Protein AF-A0A662M123-F1 (afdb_monomer)

Nearest PDB structures (foldseek):
  6iio-assembly1_A  TM=1.423E-01  e=4.127E+00  Coxsackievirus A10
  7c4w-assembly1_A  TM=1.269E-01  e=6.735E+00  Coxsackievirus A10
  7c9z-assembly1_A  TM=1.098E-01  e=7.510E+00  Coxsackievirus B1
  8axx-assembly1_A  TM=1.050E-01  e=8.842E+00  Human coxsackievirus A9 (strain Griggs)

pLDDT: mean 81.05, std 21.3, range [29.69, 98.44]

Sequence (249 aa):
EPPDESVGLPGEIDSAKWDLTAPNIPEGITYTYTPRARVMYKYHTVATSVVTTLSRDEYSRLRQKNEVPSGQPQTTVSKGPLSVSVSARNPVILDSPEDTIRVIITVGTLGQGSVFDYNKASDCGGYEGVADINTTCGLNSLEMKIVAPGTTAKDCGALDNYISVDLRRGQSLTYSCELDPGDITTRKDIPITVYLRYGYMEDFSTTLTVTGTSDVTSGTVETTTTTQETTTTTVASTTTTTSTTTTTD

Secondary structure (DSSP, 8-state):
----TTT-PPPP--------PPP--BBT-EEEE--EEEEEEEEEEEEEEEEEEEEHHHHHHHHHTT----SPPPPEE-SSSEEEEEEE-SSEEESSTT--EEEEEEEEE-SS-EEE-GGGGGGGS--SSTTSHHHHHTBTEEEEEEE-TT-EEEE-TTBSS-EEEEPBTTTEEEEEEEEE----SSEEEEEEEEEEEEEEEEEEE--EEEEB-B-----------------------------------

Structure (mmCIF, N/CA/C/O backbone):
data_AF-A0A662M123-F1
#
_entry.id   AF-A0A662M123-F1
#
loop_
_atom_site.group_PDB
_atom_site.id
_atom_site.type_symbol
_atom_site.label_atom_id
_atom_site.label_alt_id
_atom_site.label_comp_id
_atom_site.label_asym_id
_atom_site.label_entity_id
_atom_site.label_seq_id
_atom_site.pdbx_PDB_ins_code
_atom_site.Cartn_x
_atom_site.Cartn_y
_atom_site.Cartn_z
_atom_site.occupancy
_atom_site.B_iso_or_equiv
_atom_site.auth_seq_id
_atom_site.auth_comp_id
_atom_site.auth_asym_id
_atom_site.auth_atom_id
_atom_site.pdbx_PDB_model_num
ATOM 1 N N . GLU A 1 1 ? -19.167 -6.196 4.126 1.00 52.25 1 GLU A N 1
ATOM 2 C CA . GLU A 1 1 ? -18.483 -7.426 4.568 1.00 52.25 1 GLU A CA 1
ATOM 3 C C . GLU A 1 1 ? -17.221 -7.606 3.753 1.00 52.25 1 GLU A C 1
ATOM 5 O O . GLU A 1 1 ? -17.301 -7.501 2.529 1.00 52.25 1 GLU A O 1
ATOM 10 N N . PRO A 1 2 ? -16.066 -7.813 4.389 1.00 53.75 2 PRO A N 1
ATOM 11 C CA . PRO A 1 2 ? -14.903 -8.279 3.663 1.00 53.75 2 PRO A CA 1
ATOM 12 C C . PRO A 1 2 ? -15.129 -9.740 3.232 1.00 53.75 2 PRO A C 1
ATOM 14 O O . PRO A 1 2 ? -15.415 -10.578 4.084 1.00 53.75 2 PRO A O 1
ATOM 17 N N . PRO A 1 3 ? -15.080 -10.051 1.927 1.00 55.28 3 PRO A N 1
ATOM 18 C CA . PRO A 1 3 ? -15.229 -11.416 1.425 1.00 55.28 3 PRO A CA 1
ATOM 19 C C . PRO A 1 3 ? -13.988 -12.265 1.736 1.00 55.28 3 PRO A C 1
ATOM 21 O O . PRO A 1 3 ? -12.883 -11.731 1.817 1.00 55.28 3 PRO A O 1
ATOM 24 N N . ASP A 1 4 ? -14.153 -13.588 1.830 1.00 53.34 4 ASP A N 1
ATOM 25 C CA . ASP A 1 4 ? -13.012 -14.511 1.856 1.00 53.34 4 ASP A CA 1
ATOM 26 C C . ASP A 1 4 ? -12.340 -14.523 0.473 1.00 53.34 4 ASP A C 1
ATOM 28 O O . ASP A 1 4 ? -12.892 -15.028 -0.514 1.00 53.34 4 ASP A O 1
ATOM 32 N N . GLU A 1 5 ? -11.146 -13.930 0.394 1.00 50.53 5 GLU A N 1
ATOM 33 C CA . GLU A 1 5 ? -10.391 -13.756 -0.851 1.00 50.53 5 GLU A CA 1
ATOM 34 C C . GLU A 1 5 ? -9.933 -15.079 -1.483 1.00 50.53 5 GLU A C 1
ATOM 36 O O . GLU A 1 5 ? -9.660 -15.114 -2.683 1.00 50.53 5 GLU A O 1
ATOM 41 N N . SER A 1 6 ? -9.871 -16.172 -0.716 1.00 53.00 6 SER A N 1
ATOM 42 C CA . SER A 1 6 ? -9.395 -17.467 -1.211 1.00 53.00 6 SER A CA 1
ATOM 43 C C . SER A 1 6 ? -10.498 -18.326 -1.835 1.00 53.00 6 SER A C 1
ATOM 45 O O . SER A 1 6 ? -10.214 -19.132 -2.724 1.00 53.00 6 SER A O 1
ATOM 47 N N . VAL A 1 7 ? -11.754 -18.134 -1.415 1.00 56.56 7 VAL A N 1
ATOM 48 C CA . VAL A 1 7 ? -12.877 -19.020 -1.783 1.00 56.56 7 VAL A CA 1
ATOM 49 C C . VAL A 1 7 ? -14.041 -18.284 -2.457 1.00 56.56 7 VAL A C 1
ATOM 51 O O . VAL A 1 7 ? -14.945 -18.926 -2.988 1.00 56.56 7 VAL A O 1
ATOM 54 N N . GLY A 1 8 ? -14.040 -16.945 -2.475 1.00 52.78 8 GLY A N 1
ATOM 55 C CA . GLY A 1 8 ? -15.122 -16.154 -3.076 1.00 52.78 8 GLY A CA 1
ATOM 56 C C . GLY A 1 8 ? -16.460 -16.299 -2.346 1.00 52.78 8 GLY A C 1
ATOM 57 O O . GLY A 1 8 ? -17.510 -16.022 -2.928 1.00 52.78 8 GLY A O 1
ATOM 58 N N . LEU A 1 9 ? -16.424 -16.746 -1.089 1.00 52.69 9 LEU A N 1
ATOM 59 C CA . LEU A 1 9 ? -17.597 -16.886 -0.242 1.00 52.69 9 LEU A CA 1
ATOM 60 C C . LEU A 1 9 ? -17.922 -15.538 0.428 1.00 52.69 9 LEU A C 1
ATOM 62 O O . LEU A 1 9 ? -17.002 -14.788 0.780 1.00 52.69 9 LEU A O 1
ATOM 66 N N . PRO A 1 10 ? -19.216 -15.199 0.586 1.00 56.97 10 PRO A N 1
ATOM 67 C CA . PRO A 1 10 ? -19.618 -14.086 1.439 1.00 56.97 10 PRO A CA 1
ATOM 68 C C . PRO A 1 10 ? -19.087 -14.316 2.859 1.00 56.97 10 PRO A C 1
ATOM 70 O O . PRO A 1 10 ? -18.962 -15.463 3.293 1.00 56.97 10 PRO A O 1
ATOM 73 N N . GLY A 1 11 ? -18.725 -13.230 3.544 1.00 60.84 11 GLY A N 1
ATOM 74 C CA . GLY A 1 11 ? -18.200 -13.308 4.905 1.00 60.84 11 GLY A CA 1
ATOM 75 C C . GLY A 1 11 ? -19.190 -13.989 5.852 1.00 60.84 11 GLY A C 1
ATOM 76 O O . GLY A 1 11 ? -20.399 -13.988 5.618 1.00 60.84 11 GLY A O 1
ATOM 77 N N . GLU A 1 12 ? -18.676 -14.593 6.919 1.00 66.38 12 GLU A N 1
ATOM 78 C CA . GLU A 1 12 ? -19.512 -15.177 7.965 1.00 66.38 12 GLU A CA 1
ATOM 79 C C . GLU A 1 12 ? -20.087 -14.069 8.858 1.00 66.38 12 GLU A C 1
ATOM 81 O O . GLU A 1 12 ? -19.410 -13.086 9.172 1.00 66.38 12 GLU A O 1
ATOM 86 N N . ILE A 1 13 ? -21.352 -14.216 9.253 1.00 68.62 13 ILE A N 1
ATOM 87 C CA . ILE A 1 13 ? -21.980 -13.324 10.225 1.00 68.62 13 ILE A CA 1
ATOM 88 C C . ILE A 1 13 ? -21.653 -13.867 11.609 1.00 68.62 13 ILE A C 1
ATOM 90 O O . ILE A 1 13 ? -22.134 -14.935 11.982 1.00 68.62 13 ILE A O 1
ATOM 94 N N . ASP A 1 14 ? -20.886 -13.098 12.371 1.00 75.75 14 ASP A N 1
ATOM 95 C CA . ASP A 1 14 ? -20.662 -13.347 13.790 1.00 75.75 14 ASP A CA 1
ATOM 96 C C . ASP A 1 14 ? -21.349 -12.264 14.635 1.00 75.75 14 ASP A C 1
ATOM 98 O O . ASP A 1 14 ? -21.590 -11.139 14.181 1.00 75.75 14 ASP A O 1
ATOM 102 N N . SER A 1 15 ? -21.696 -12.602 15.873 1.00 81.69 15 SER A N 1
ATOM 103 C CA . SER A 1 15 ? -22.373 -11.703 16.802 1.00 81.69 15 SER A CA 1
ATOM 104 C C . SER A 1 15 ? -21.684 -11.707 18.158 1.00 81.69 15 SER A C 1
ATOM 106 O O . SER A 1 15 ? -21.582 -12.740 18.815 1.00 81.69 15 SER A O 1
ATOM 108 N N . ALA A 1 16 ? -21.288 -10.523 18.617 1.00 81.94 16 ALA A N 1
ATOM 109 C CA . ALA A 1 16 ? -20.814 -10.314 19.975 1.00 81.94 16 ALA A CA 1
ATOM 110 C C . ALA A 1 16 ? -21.939 -9.731 20.837 1.00 81.94 16 ALA A C 1
ATOM 112 O O . ALA A 1 16 ? -22.646 -8.809 20.422 1.00 81.94 16 ALA A O 1
ATOM 113 N N . LYS A 1 17 ? -22.097 -10.262 22.053 1.00 85.31 17 LYS A N 1
ATOM 114 C CA . LYS A 1 17 ? -23.036 -9.748 23.052 1.00 85.31 17 LYS A CA 1
ATOM 115 C C . LYS A 1 17 ? -22.261 -9.182 24.235 1.00 85.31 17 LYS A C 1
ATOM 117 O O . LYS A 1 17 ? -21.377 -9.844 24.770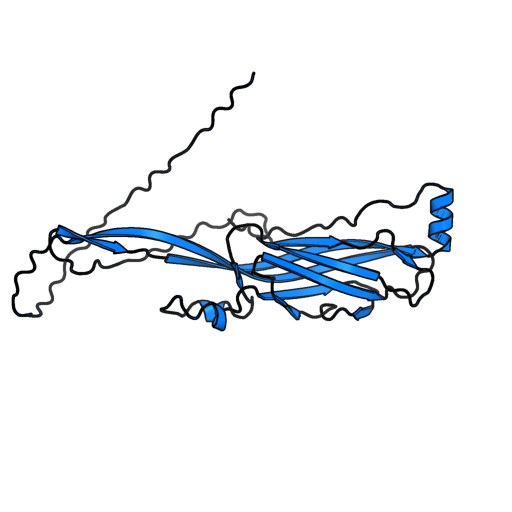 1.00 85.31 17 LYS A O 1
ATOM 122 N N . TRP A 1 18 ? -22.644 -7.983 24.661 1.00 83.06 18 TRP A N 1
ATOM 123 C CA . TRP A 1 18 ? -22.148 -7.354 25.881 1.00 83.06 18 TRP A CA 1
ATOM 124 C C . TRP A 1 18 ? -23.303 -7.178 26.859 1.00 83.06 18 TRP A C 1
ATOM 126 O O . TRP A 1 18 ? -24.342 -6.627 26.494 1.00 83.06 18 TRP A O 1
ATOM 136 N N . ASP A 1 19 ? -23.115 -7.629 28.095 1.00 86.62 19 ASP A N 1
ATOM 137 C CA . ASP A 1 19 ? -24.055 -7.381 29.184 1.00 86.62 19 ASP A CA 1
ATOM 138 C C . ASP A 1 19 ? -23.564 -6.165 29.984 1.00 86.62 19 ASP A C 1
ATOM 140 O O . ASP A 1 19 ? -22.443 -6.149 30.494 1.00 86.62 19 ASP A O 1
ATOM 144 N N . LEU A 1 20 ? -24.390 -5.118 30.047 1.00 83.69 20 LEU A N 1
ATOM 145 C CA . LEU A 1 20 ? -24.056 -3.842 30.683 1.00 83.69 20 LEU A CA 1
ATOM 146 C C . LEU A 1 20 ? -25.008 -3.575 31.849 1.00 83.69 20 LEU A C 1
ATOM 148 O O . LEU A 1 20 ? -26.227 -3.640 31.686 1.00 83.69 20 LEU A O 1
ATOM 152 N N . THR A 1 21 ? -24.458 -3.218 33.008 1.00 87.81 21 THR A N 1
ATOM 153 C CA . THR A 1 21 ? -25.248 -2.841 34.187 1.00 87.81 21 THR A CA 1
ATOM 154 C C . THR A 1 21 ? -25.432 -1.330 34.227 1.00 87.81 21 THR A C 1
ATOM 156 O O . THR A 1 21 ? -24.455 -0.579 34.221 1.00 87.81 21 THR A O 1
ATOM 159 N N . ALA A 1 22 ? -26.686 -0.876 34.278 1.00 86.19 22 ALA A N 1
ATOM 160 C CA . ALA A 1 22 ? -26.996 0.542 34.413 1.00 86.19 22 ALA A CA 1
ATOM 161 C C . ALA A 1 22 ? -26.497 1.086 35.770 1.00 86.19 22 ALA A C 1
ATOM 163 O O . ALA A 1 22 ? -26.649 0.411 36.792 1.00 86.19 22 ALA A O 1
ATOM 164 N N . PRO A 1 23 ? -25.912 2.295 35.813 1.00 86.50 23 PRO A N 1
ATOM 165 C CA . PRO A 1 23 ? -25.514 2.913 37.069 1.00 86.50 23 PRO A CA 1
ATOM 166 C C . PRO A 1 23 ? -26.737 3.413 37.844 1.00 86.50 23 PRO A C 1
ATOM 168 O O . PRO A 1 23 ? -27.785 3.698 37.267 1.00 86.50 23 PRO A O 1
ATOM 171 N N . ASN A 1 24 ? -26.591 3.561 39.161 1.00 88.38 24 ASN A N 1
ATOM 172 C CA . ASN A 1 24 ? -27.650 4.119 39.996 1.00 88.38 24 ASN A CA 1
ATOM 173 C C . ASN A 1 24 ? -27.770 5.634 39.753 1.00 88.38 24 ASN A C 1
ATOM 175 O O . ASN A 1 24 ? -26.850 6.388 40.075 1.00 88.38 24 ASN A O 1
ATOM 179 N N . ILE A 1 25 ? -28.887 6.067 39.164 1.00 88.69 25 ILE A N 1
ATOM 180 C CA . ILE A 1 25 ? -29.175 7.464 38.814 1.00 88.69 25 ILE A CA 1
ATOM 181 C C . ILE A 1 25 ? -30.420 7.914 39.601 1.00 88.69 25 ILE A C 1
ATOM 183 O O . ILE A 1 25 ? -31.387 7.149 39.660 1.00 88.69 25 ILE A O 1
ATOM 187 N N . PRO A 1 26 ? -30.434 9.132 40.183 1.00 89.69 26 PRO A N 1
ATOM 188 C CA . PRO A 1 26 ? -31.605 9.653 40.885 1.00 89.69 26 PRO A CA 1
ATOM 189 C C . PRO A 1 26 ? -32.829 9.810 39.986 1.00 89.69 26 PRO A C 1
ATOM 191 O O . PRO A 1 26 ? -32.697 10.105 38.795 1.00 89.69 26 PRO A O 1
ATOM 194 N N . GLU A 1 27 ? -34.015 9.667 40.574 1.00 91.81 27 GLU A N 1
ATOM 195 C CA . GLU A 1 27 ? -35.280 9.814 39.860 1.00 91.81 27 GLU A CA 1
ATOM 196 C C . GLU A 1 27 ? -35.368 11.138 39.085 1.00 91.81 27 GLU A C 1
ATOM 198 O O . GLU A 1 27 ? -34.987 12.208 39.564 1.00 91.81 27 GLU A O 1
ATOM 203 N N . GLY A 1 28 ? -35.831 11.049 37.837 1.00 89.06 28 GLY A N 1
ATOM 204 C CA . GLY A 1 28 ? -36.003 12.201 36.951 1.00 89.06 28 GLY A CA 1
ATOM 205 C C . GLY A 1 28 ? -34.711 12.728 36.317 1.00 89.06 28 GLY A C 1
ATOM 206 O O . GLY A 1 28 ? -34.783 13.532 35.385 1.00 89.06 28 GLY A O 1
ATOM 207 N N . ILE A 1 29 ? -33.531 12.260 36.742 1.00 91.88 29 ILE A N 1
ATOM 208 C CA . ILE A 1 29 ? -32.261 12.580 36.082 1.00 91.88 29 ILE A CA 1
ATOM 209 C C . ILE A 1 29 ? -32.028 11.606 34.931 1.00 91.88 29 ILE A C 1
ATOM 211 O O . ILE A 1 29 ? -32.241 10.401 35.043 1.00 91.88 29 ILE A O 1
ATOM 215 N N . THR A 1 30 ? -31.570 12.142 33.804 1.00 91.56 30 THR A N 1
ATOM 216 C CA . THR A 1 30 ? -31.254 11.363 32.610 1.00 91.56 30 THR A CA 1
ATOM 217 C C . THR A 1 30 ? -29.788 11.537 32.243 1.00 91.56 30 THR A C 1
ATOM 219 O O . THR A 1 30 ? -29.300 12.661 32.137 1.00 91.56 30 THR A O 1
ATOM 222 N N . TYR A 1 31 ? -29.101 10.423 32.003 1.00 91.94 31 TYR A N 1
ATOM 223 C CA . TYR A 1 31 ? -27.734 10.395 31.491 1.00 91.94 31 TYR A CA 1
ATOM 224 C C . TYR A 1 31 ? -27.685 9.719 30.127 1.00 91.94 31 TYR A C 1
ATOM 226 O O . TYR A 1 31 ? -28.347 8.711 29.888 1.00 91.94 31 TYR A O 1
ATOM 234 N N . THR A 1 32 ? -26.881 10.280 29.225 1.00 91.94 32 THR A N 1
ATOM 235 C CA . THR A 1 32 ? -26.619 9.689 27.909 1.00 91.94 32 THR A CA 1
ATOM 236 C C . THR A 1 32 ? -25.210 9.117 27.885 1.00 91.94 32 THR A C 1
ATOM 238 O O . THR A 1 32 ? -24.237 9.830 28.120 1.00 91.94 32 THR A O 1
ATOM 241 N N . TYR A 1 33 ? -25.114 7.831 27.577 1.00 89.06 33 TYR A N 1
ATOM 242 C CA . TYR A 1 33 ? -23.883 7.089 27.356 1.00 89.06 33 TYR A CA 1
ATOM 243 C C . TYR A 1 33 ? -23.685 6.867 25.859 1.00 89.06 33 TYR A C 1
ATOM 245 O O . TYR A 1 33 ? -24.644 6.778 25.092 1.00 89.06 33 TYR A O 1
ATOM 253 N N . THR A 1 34 ? -22.432 6.763 25.429 1.00 88.25 34 THR A N 1
ATOM 254 C CA . THR A 1 34 ? -22.090 6.505 24.026 1.00 88.25 34 THR A CA 1
ATOM 255 C C . THR A 1 34 ? -21.135 5.320 23.949 1.00 88.25 34 THR A C 1
ATOM 257 O O . THR A 1 34 ? -19.926 5.529 23.808 1.00 88.25 34 THR A O 1
ATOM 260 N N . PRO A 1 35 ? -21.632 4.078 24.117 1.00 86.62 35 PRO A N 1
ATOM 261 C CA . PRO A 1 35 ? -20.817 2.892 23.886 1.00 86.62 35 PRO A CA 1
ATOM 262 C C . PRO A 1 35 ? -20.212 2.915 22.480 1.00 86.62 35 PRO A C 1
ATOM 264 O O . PRO A 1 35 ? -20.837 3.361 21.511 1.00 86.62 35 PRO A O 1
ATOM 267 N N . ARG A 1 36 ? -18.977 2.422 22.389 1.00 84.94 36 ARG A N 1
ATOM 268 C CA . ARG A 1 36 ? -18.220 2.304 21.145 1.00 84.94 36 ARG A CA 1
ATOM 269 C C . ARG A 1 36 ? -17.782 0.862 20.966 1.00 84.94 36 ARG A C 1
ATOM 271 O O . ARG A 1 36 ? -17.296 0.253 21.914 1.00 84.94 36 ARG A O 1
ATOM 278 N N . ALA A 1 37 ? -17.943 0.347 19.759 1.00 85.25 37 ALA A N 1
ATOM 279 C CA . ALA A 1 37 ? -17.418 -0.940 19.344 1.00 85.25 37 ALA A CA 1
ATOM 280 C C . ALA A 1 37 ? -16.417 -0.701 18.219 1.00 85.25 37 ALA A C 1
ATOM 282 O O . ALA A 1 37 ? -16.689 0.072 17.304 1.00 85.25 37 ALA A O 1
ATOM 283 N N . ARG A 1 38 ? -15.265 -1.361 18.287 1.00 85.12 38 ARG A N 1
ATOM 284 C CA . ARG A 1 38 ? -14.257 -1.315 17.235 1.00 85.12 38 ARG A CA 1
ATOM 285 C C . ARG A 1 38 ? -14.088 -2.700 16.658 1.00 85.12 38 ARG A C 1
ATOM 287 O O . ARG A 1 38 ? -13.863 -3.650 17.404 1.00 85.12 38 ARG A O 1
ATOM 294 N N . VAL A 1 39 ? -14.132 -2.789 15.338 1.00 85.88 39 VAL A N 1
ATOM 295 C CA . VAL A 1 39 ? -13.809 -4.022 14.628 1.00 85.88 39 VAL A CA 1
ATOM 296 C C . VAL A 1 39 ? -12.483 -3.834 13.918 1.00 85.88 39 VAL A C 1
ATOM 298 O O . VAL A 1 39 ? -12.265 -2.807 13.279 1.00 85.88 39 VAL A O 1
ATOM 301 N N . MET A 1 40 ? -11.585 -4.803 14.065 1.00 86.38 40 MET A N 1
ATOM 302 C CA . MET A 1 40 ? -10.234 -4.755 13.514 1.00 86.38 40 MET A CA 1
ATOM 303 C C . MET A 1 40 ? -9.995 -5.992 12.663 1.00 86.38 40 MET A C 1
ATOM 305 O O . MET A 1 40 ? -10.210 -7.115 13.111 1.00 86.38 40 MET A O 1
ATOM 309 N N . TYR A 1 41 ? -9.506 -5.777 11.451 1.00 87.69 41 TYR A N 1
ATOM 310 C CA . TYR A 1 41 ? -9.206 -6.829 10.494 1.00 87.69 41 TYR A CA 1
ATOM 311 C C . TYR A 1 41 ? -7.766 -6.701 10.022 1.00 87.69 41 TYR A C 1
ATOM 313 O O . TYR A 1 41 ? -7.221 -5.600 9.942 1.00 87.69 41 TYR A O 1
ATOM 321 N N . LYS A 1 42 ? -7.165 -7.832 9.664 1.00 90.50 42 LYS A N 1
ATOM 322 C CA . LYS A 1 42 ? -5.883 -7.882 8.964 1.00 90.50 42 LYS A CA 1
ATOM 323 C C . LYS A 1 42 ? -6.141 -8.165 7.492 1.00 90.50 42 LYS A C 1
ATOM 325 O O . LYS A 1 42 ? -6.837 -9.124 7.177 1.00 90.50 42 LYS A O 1
ATOM 330 N N . TYR A 1 43 ? -5.559 -7.356 6.619 1.00 91.81 43 TYR A N 1
ATOM 331 C CA . TYR A 1 43 ? -5.698 -7.472 5.173 1.00 91.81 43 TYR A CA 1
ATOM 332 C C . TYR A 1 43 ? -4.352 -7.709 4.499 1.00 91.81 43 TYR A C 1
ATOM 334 O O . TYR A 1 43 ? -3.295 -7.283 4.981 1.00 91.81 43 TYR A O 1
ATOM 342 N N . HIS A 1 44 ? -4.424 -8.359 3.340 1.00 94.44 44 HIS A N 1
ATOM 343 C CA . HIS A 1 44 ? -3.320 -8.503 2.408 1.00 94.44 44 HIS A CA 1
ATOM 344 C C . HIS A 1 44 ? -3.808 -8.125 1.010 1.00 94.44 44 HIS A C 1
ATOM 346 O O . HIS A 1 44 ? -4.539 -8.880 0.383 1.00 94.44 44 HIS A O 1
ATOM 352 N N . THR A 1 45 ? -3.377 -6.968 0.511 1.00 95.44 45 THR A N 1
ATOM 353 C CA . THR A 1 45 ? -3.759 -6.501 -0.828 1.00 95.44 45 THR A CA 1
ATOM 354 C C . THR A 1 45 ? -2.625 -6.742 -1.808 1.00 95.44 45 THR A C 1
ATOM 356 O O . THR A 1 45 ? -1.478 -6.383 -1.536 1.00 95.44 45 THR A O 1
ATOM 359 N N . VAL A 1 46 ? -2.948 -7.307 -2.970 1.00 97.25 46 VAL A N 1
ATOM 360 C CA . VAL A 1 46 ? -1.994 -7.533 -4.058 1.00 97.25 46 VAL A CA 1
ATOM 361 C C . VAL A 1 46 ? -2.434 -6.738 -5.278 1.00 97.25 46 VAL A C 1
ATOM 363 O O . VAL A 1 46 ? -3.557 -6.890 -5.756 1.00 97.25 46 VAL A O 1
ATOM 366 N N . ALA A 1 47 ? -1.546 -5.898 -5.800 1.00 97.38 47 ALA A N 1
ATOM 367 C CA . ALA A 1 47 ? -1.747 -5.170 -7.044 1.00 97.38 47 ALA A CA 1
ATOM 368 C C . ALA A 1 47 ? -0.708 -5.593 -8.081 1.00 97.38 47 ALA A C 1
ATOM 370 O O . ALA A 1 47 ? 0.472 -5.712 -7.768 1.00 97.38 47 ALA A O 1
ATOM 371 N N . THR A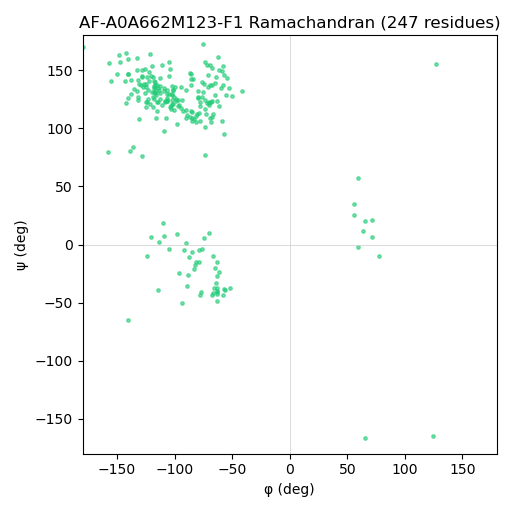 1 48 ? -1.128 -5.796 -9.323 1.00 97.38 48 THR A N 1
ATOM 372 C CA . THR A 1 48 ? -0.255 -6.169 -10.442 1.00 97.38 48 THR A CA 1
ATOM 373 C C . THR A 1 48 ? -0.424 -5.181 -11.584 1.00 97.38 48 THR A C 1
ATOM 375 O O . THR A 1 48 ? -1.538 -4.758 -11.890 1.00 97.38 48 THR A O 1
ATOM 378 N N . SER A 1 49 ? 0.679 -4.788 -12.210 1.00 97.31 49 SER A N 1
ATOM 379 C CA . SER A 1 49 ? 0.707 -3.907 -13.377 1.00 97.31 49 SER A CA 1
ATOM 380 C C . SER A 1 49 ? 1.875 -4.292 -14.279 1.00 97.31 49 SER A C 1
ATOM 382 O O . SER A 1 49 ? 2.833 -4.908 -13.819 1.00 97.31 49 SER A O 1
ATOM 384 N N . VAL A 1 50 ? 1.816 -3.959 -15.567 1.00 96.75 50 VAL A N 1
ATOM 385 C CA . VAL A 1 50 ? 2.879 -4.289 -16.529 1.00 96.75 50 VAL A CA 1
ATOM 386 C C . VAL A 1 50 ? 3.404 -3.012 -17.162 1.00 96.75 50 VAL A C 1
ATOM 388 O O . VAL A 1 50 ? 2.657 -2.276 -17.806 1.00 96.75 50 VAL A O 1
ATOM 391 N N . VAL A 1 51 ? 4.703 -2.764 -17.005 1.00 95.75 51 VAL A N 1
ATOM 392 C CA . VAL A 1 51 ? 5.395 -1.631 -17.626 1.00 95.75 51 VAL A CA 1
ATOM 393 C C . VAL A 1 51 ? 6.152 -2.130 -18.850 1.00 95.75 51 VAL A C 1
ATOM 395 O O . VAL A 1 51 ? 7.003 -3.009 -18.742 1.00 95.75 51 VAL A O 1
ATOM 398 N N . THR A 1 52 ? 5.840 -1.584 -20.026 1.00 96.12 52 THR A N 1
ATOM 399 C CA . THR A 1 52 ? 6.550 -1.924 -21.266 1.00 96.12 52 THR A CA 1
ATOM 400 C C . THR A 1 52 ? 7.730 -0.987 -21.462 1.00 96.12 52 THR A C 1
ATOM 402 O O . THR A 1 52 ? 7.592 0.234 -21.372 1.00 96.12 52 THR A O 1
ATOM 405 N N . THR A 1 53 ? 8.884 -1.553 -21.788 1.00 95.81 53 THR A N 1
ATOM 406 C CA . THR A 1 53 ? 10.095 -0.815 -22.155 1.00 95.81 53 THR A CA 1
ATOM 407 C C . THR A 1 53 ? 10.517 -1.160 -23.573 1.00 95.81 53 THR A C 1
ATOM 409 O O . THR A 1 53 ? 10.337 -2.296 -24.019 1.00 95.81 53 THR A O 1
ATOM 412 N N . LEU A 1 54 ? 11.043 -0.173 -24.293 1.00 96.56 54 LEU A N 1
ATOM 413 C CA . LEU A 1 54 ? 11.495 -0.290 -25.674 1.00 96.56 54 LEU A CA 1
ATOM 414 C C . LEU A 1 54 ? 12.884 0.324 -25.822 1.00 96.56 54 LEU A C 1
ATOM 416 O O . LEU A 1 54 ? 13.154 1.392 -25.268 1.00 96.56 54 LEU A O 1
ATOM 420 N N . SER A 1 55 ? 13.727 -0.307 -26.636 1.00 96.56 55 SER A N 1
ATOM 421 C CA . SER A 1 55 ? 14.940 0.344 -27.122 1.00 96.56 55 SER A CA 1
ATOM 422 C C . SER A 1 55 ? 14.584 1.469 -28.098 1.00 96.56 55 SER A C 1
ATOM 424 O O . SER A 1 55 ? 13.529 1.460 -28.750 1.00 96.56 55 SER A O 1
ATOM 426 N N . ARG A 1 56 ? 15.469 2.461 -28.218 1.00 95.56 56 ARG A N 1
ATOM 427 C CA . ARG A 1 56 ? 15.270 3.608 -29.112 1.00 95.56 56 ARG A CA 1
ATOM 428 C C . ARG A 1 56 ? 15.027 3.219 -30.575 1.00 95.56 56 ARG A C 1
ATOM 430 O O . ARG A 1 56 ? 14.178 3.822 -31.247 1.00 95.56 56 ARG A O 1
ATOM 437 N N . ASP A 1 57 ? 15.740 2.206 -31.054 1.00 95.81 57 ASP A N 1
ATOM 438 C CA . ASP A 1 57 ? 15.613 1.695 -32.421 1.00 95.81 57 ASP A CA 1
ATOM 439 C C . ASP A 1 57 ? 14.252 1.033 -32.645 1.00 95.81 57 ASP A C 1
ATOM 441 O O . ASP A 1 57 ? 13.571 1.311 -33.637 1.00 95.81 57 ASP A O 1
ATOM 445 N N . GLU A 1 58 ? 13.802 0.224 -31.684 1.00 96.19 58 GLU A N 1
ATOM 446 C CA . GLU A 1 58 ? 12.507 -0.446 -31.758 1.00 96.19 58 GLU A CA 1
ATOM 447 C C . GLU A 1 58 ? 11.350 0.556 -31.698 1.00 96.19 58 GLU A C 1
ATOM 449 O O . GLU A 1 58 ? 10.409 0.478 -32.492 1.00 96.19 58 GLU A O 1
ATOM 454 N N . TYR A 1 59 ? 11.446 1.559 -30.823 1.00 96.19 59 TYR A N 1
ATOM 455 C CA . TYR A 1 59 ? 10.479 2.654 -30.779 1.00 96.19 59 TYR A CA 1
ATOM 456 C C . TYR A 1 59 ? 10.393 3.386 -32.126 1.00 96.19 59 TYR A C 1
ATOM 458 O O . TYR A 1 59 ? 9.297 3.658 -32.623 1.00 96.19 59 TYR A O 1
ATOM 466 N N . SER A 1 60 ? 11.538 3.668 -32.754 1.00 95.88 60 SER A N 1
ATOM 467 C CA . SER A 1 60 ? 11.593 4.326 -34.064 1.00 95.88 60 SER A CA 1
ATOM 468 C C . SER A 1 60 ? 10.946 3.469 -35.158 1.00 95.88 60 SER A C 1
ATOM 470 O O . SER A 1 60 ? 10.175 3.993 -35.968 1.00 95.88 60 SER A O 1
ATOM 472 N N . ARG A 1 61 ? 11.183 2.151 -35.142 1.00 96.56 61 ARG A N 1
ATOM 473 C CA . ARG A 1 61 ? 10.569 1.180 -36.061 1.00 96.56 61 ARG A CA 1
ATOM 474 C C . ARG A 1 61 ? 9.049 1.109 -35.894 1.00 96.56 61 ARG A C 1
ATOM 476 O O . ARG A 1 61 ? 8.327 1.186 -36.886 1.00 96.56 61 ARG A O 1
ATOM 483 N N . LEU A 1 62 ? 8.554 0.994 -34.660 1.00 95.75 62 LEU A N 1
ATOM 484 C CA . LEU A 1 62 ? 7.116 0.939 -34.364 1.00 95.75 62 LEU A CA 1
ATOM 485 C C . LEU A 1 62 ? 6.415 2.254 -34.708 1.00 95.75 62 LEU A C 1
ATOM 487 O O . LEU A 1 62 ? 5.305 2.248 -35.241 1.00 95.75 62 LEU A O 1
ATOM 491 N N . ARG A 1 63 ? 7.075 3.393 -34.475 1.00 95.56 63 ARG A N 1
ATOM 492 C CA . ARG A 1 63 ? 6.545 4.713 -34.827 1.00 95.56 63 ARG A CA 1
ATOM 493 C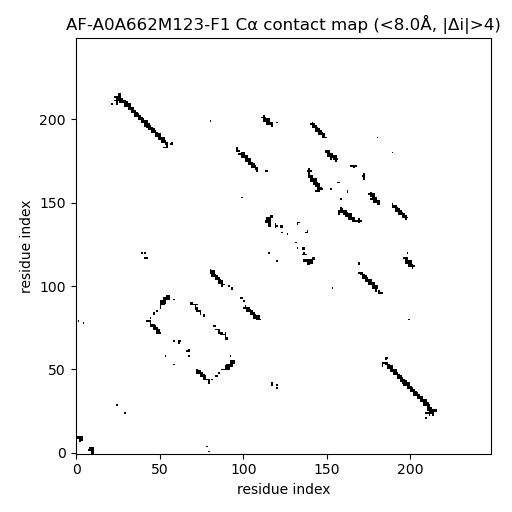 C . ARG A 1 63 ? 6.361 4.884 -36.331 1.00 95.56 63 ARG A C 1
ATOM 495 O O . ARG A 1 63 ? 5.338 5.419 -36.739 1.00 95.56 63 ARG A O 1
ATOM 502 N N . GLN A 1 64 ? 7.292 4.399 -37.154 1.00 96.44 64 GLN A N 1
ATOM 503 C CA . GLN A 1 64 ? 7.140 4.424 -38.618 1.00 96.44 64 GLN A CA 1
ATOM 504 C C . GLN A 1 64 ? 5.954 3.580 -39.104 1.00 96.44 64 GLN A C 1
ATOM 506 O O . GLN A 1 64 ? 5.372 3.881 -40.143 1.00 96.44 64 GLN A O 1
ATOM 511 N N . LYS A 1 65 ? 5.578 2.549 -38.342 1.00 96.00 65 LYS A N 1
ATOM 512 C CA . LYS A 1 65 ? 4.437 1.675 -38.632 1.00 96.00 65 LYS A CA 1
ATOM 513 C C . LYS A 1 65 ? 3.121 2.126 -37.995 1.00 96.00 65 LYS A C 1
ATOM 515 O O . LYS A 1 65 ? 2.096 1.514 -38.262 1.00 96.00 65 LYS A O 1
ATOM 520 N N . ASN A 1 66 ? 3.131 3.185 -37.180 1.00 92.94 66 ASN A N 1
ATOM 521 C CA . ASN A 1 66 ? 2.009 3.579 -36.319 1.00 92.94 66 ASN A CA 1
ATOM 522 C C . ASN A 1 66 ? 1.547 2.461 -35.356 1.00 92.94 66 ASN A C 1
ATOM 524 O O . ASN A 1 66 ? 0.369 2.361 -35.032 1.00 92.94 66 ASN A O 1
ATOM 528 N N . GLU A 1 67 ? 2.484 1.643 -34.868 1.00 93.88 67 GLU A N 1
ATOM 529 C CA . GLU A 1 67 ? 2.239 0.490 -33.980 1.00 93.88 67 GLU A CA 1
ATOM 530 C C . GLU A 1 67 ? 2.763 0.722 -32.548 1.00 93.88 67 GLU A C 1
ATOM 532 O O . GLU A 1 67 ? 2.995 -0.223 -31.796 1.00 93.88 67 GLU A O 1
ATOM 537 N N . VAL A 1 68 ? 3.004 1.976 -32.153 1.00 90.31 68 VAL A N 1
ATOM 538 C CA . VAL A 1 68 ? 3.505 2.286 -30.804 1.00 90.31 68 VAL A CA 1
ATOM 539 C C . VAL A 1 68 ? 2.415 1.950 -29.780 1.00 90.31 68 VAL A C 1
ATOM 541 O O . VAL A 1 68 ? 1.319 2.511 -29.873 1.00 90.31 68 VAL A O 1
ATOM 544 N N . PRO A 1 69 ? 2.693 1.085 -28.784 1.00 84.56 69 PRO A N 1
ATOM 545 C CA . PRO A 1 69 ? 1.762 0.850 -27.690 1.00 84.56 69 PRO A CA 1
ATOM 546 C C . PRO A 1 69 ? 1.422 2.188 -27.035 1.00 84.56 69 PRO A C 1
ATOM 548 O O . PRO A 1 69 ? 2.315 2.959 -26.697 1.00 84.56 69 PRO A O 1
ATOM 551 N N . SER A 1 70 ? 0.142 2.496 -26.878 1.00 81.38 70 SER A N 1
ATOM 552 C CA . SER A 1 70 ? -0.296 3.707 -26.188 1.00 81.38 70 SER A CA 1
ATOM 553 C C . SER A 1 70 ? -1.232 3.327 -25.052 1.00 81.38 70 SER A C 1
ATOM 555 O O . SER A 1 70 ? -1.986 2.361 -25.154 1.00 81.38 70 SER A O 1
ATOM 557 N N . GLY A 1 71 ? -1.147 4.064 -23.947 1.00 80.69 71 GLY A N 1
ATOM 558 C CA . GLY A 1 71 ? -1.998 3.859 -22.778 1.00 80.69 71 GLY A CA 1
ATOM 559 C C . GLY A 1 71 ? -1.212 3.700 -21.483 1.00 80.69 71 GLY A C 1
ATOM 560 O O . GLY A 1 71 ? -0.046 3.309 -21.474 1.00 80.69 71 GLY A O 1
ATOM 561 N N . GLN A 1 72 ? -1.870 4.024 -20.373 1.00 81.88 72 GLN A N 1
ATOM 562 C CA . GLN A 1 72 ? -1.321 3.797 -19.040 1.00 81.88 72 GLN A CA 1
ATOM 563 C C . GLN A 1 72 ? -1.299 2.293 -18.722 1.00 81.88 72 GLN A C 1
ATOM 565 O O . GLN A 1 72 ? -2.218 1.580 -19.147 1.00 81.88 72 GLN A O 1
ATOM 570 N N . PRO A 1 73 ? -0.296 1.812 -17.964 1.00 85.06 73 PRO A N 1
ATOM 571 C CA . PRO A 1 73 ? -0.302 0.458 -17.423 1.00 85.06 73 PRO A CA 1
ATOM 572 C C . PRO A 1 73 ? -1.625 0.166 -16.707 1.00 85.06 73 PRO A C 1
ATOM 574 O O . PRO A 1 73 ? -2.067 0.945 -15.861 1.00 85.06 73 PRO A O 1
ATOM 577 N N . GLN A 1 74 ? -2.280 -0.940 -17.058 1.00 90.31 74 GLN A N 1
ATOM 578 C CA . GLN A 1 74 ? -3.486 -1.369 -16.356 1.00 90.31 74 GLN A CA 1
ATOM 579 C C . GLN A 1 74 ? -3.072 -2.027 -15.042 1.00 90.31 74 GLN A C 1
ATOM 581 O O . GLN A 1 74 ? -2.295 -2.980 -15.047 1.00 90.31 74 GLN A O 1
ATOM 586 N N . THR A 1 75 ? -3.581 -1.507 -13.925 1.00 94.06 75 THR A N 1
ATOM 587 C CA . THR A 1 75 ? -3.345 -2.092 -12.602 1.00 94.06 75 THR A CA 1
ATOM 588 C C . THR A 1 75 ? -4.551 -2.938 -12.208 1.00 94.06 75 THR A C 1
ATOM 590 O O . THR A 1 75 ? -5.667 -2.428 -12.156 1.00 94.06 75 THR A O 1
ATOM 593 N N . THR A 1 76 ? -4.329 -4.217 -11.916 1.00 94.88 76 THR A N 1
ATOM 594 C CA . THR A 1 76 ? -5.338 -5.111 -11.331 1.00 94.88 76 THR A CA 1
ATOM 595 C C . THR A 1 76 ? -5.052 -5.259 -9.846 1.00 94.88 76 THR A C 1
ATOM 597 O O . THR A 1 76 ? -3.920 -5.566 -9.479 1.00 94.88 76 THR A O 1
ATOM 600 N N . VAL A 1 77 ? -6.053 -5.047 -8.995 1.00 94.31 77 VAL A N 1
ATOM 601 C CA . VAL A 1 77 ? -5.911 -5.062 -7.530 1.00 94.31 77 VAL A CA 1
ATOM 602 C C . VAL A 1 77 ? -6.849 -6.114 -6.946 1.00 94.31 77 VAL A C 1
ATOM 604 O O . VAL A 1 77 ? -7.979 -6.254 -7.423 1.00 94.31 77 VAL A O 1
ATOM 607 N N . SER A 1 78 ? -6.399 -6.850 -5.927 1.00 91.94 78 SER A N 1
ATOM 608 C CA . SER A 1 78 ? -7.286 -7.691 -5.120 1.00 91.94 78 SER A CA 1
ATOM 609 C C . SER A 1 78 ? -8.333 -6.837 -4.395 1.00 91.94 78 SER A C 1
ATOM 611 O O . SER A 1 78 ? -8.218 -5.613 -4.289 1.00 91.94 78 SER A O 1
ATOM 613 N N . LYS A 1 79 ? -9.418 -7.464 -3.940 1.00 85.94 79 LYS A N 1
ATOM 614 C CA . LYS A 1 79 ? -10.464 -6.737 -3.216 1.00 85.94 79 LYS A CA 1
ATOM 615 C C . LYS A 1 79 ? -9.929 -6.345 -1.843 1.00 85.94 79 LYS A C 1
ATOM 617 O O . LYS A 1 79 ? -9.342 -7.167 -1.167 1.00 85.94 79 LYS A O 1
ATOM 622 N N . GLY A 1 80 ? -10.174 -5.114 -1.415 1.00 87.75 80 GLY A N 1
ATOM 623 C CA . GLY A 1 80 ? -9.788 -4.668 -0.083 1.00 87.75 80 GLY A CA 1
ATOM 624 C C . GLY A 1 80 ? -10.198 -3.222 0.171 1.00 87.75 80 GLY A C 1
ATOM 625 O O . GLY A 1 80 ? -10.601 -2.521 -0.760 1.00 87.75 80 GLY A O 1
ATOM 626 N N . PRO A 1 81 ? -10.086 -2.746 1.421 1.00 93.00 81 PRO A N 1
ATOM 627 C CA . PRO A 1 81 ? -10.404 -1.364 1.781 1.00 93.00 81 PRO A CA 1
ATOM 628 C C . PRO A 1 81 ? -9.339 -0.349 1.328 1.00 93.00 81 PRO A C 1
ATOM 630 O O . PRO A 1 81 ? -9.439 0.828 1.660 1.00 93.00 81 PRO A O 1
ATOM 633 N N . LEU A 1 82 ? -8.312 -0.771 0.581 1.00 95.19 82 LEU A N 1
ATOM 634 C CA . LEU A 1 82 ? -7.325 0.111 -0.037 1.00 95.19 82 LEU A CA 1
ATOM 635 C C . LEU A 1 82 ? -7.371 -0.016 -1.560 1.00 95.19 82 LEU A C 1
ATOM 637 O O . LEU A 1 82 ? -7.372 -1.111 -2.113 1.00 95.19 82 LEU A O 1
ATOM 641 N N . SER A 1 83 ? -7.344 1.128 -2.232 1.00 96.19 83 SER A N 1
ATOM 642 C CA . SER A 1 83 ? -7.046 1.246 -3.654 1.00 96.19 83 SER A CA 1
ATOM 643 C C . SER A 1 83 ? -5.539 1.321 -3.863 1.00 96.19 83 SER A C 1
ATOM 645 O O . SER A 1 83 ? -4.827 1.956 -3.085 1.00 96.19 83 SER A O 1
ATOM 647 N N . VAL A 1 84 ? -5.057 0.690 -4.932 1.00 97.38 84 VAL A N 1
ATOM 648 C CA . VAL A 1 84 ? -3.655 0.749 -5.351 1.00 97.38 84 VAL A CA 1
ATOM 649 C C . VAL A 1 84 ? -3.618 1.040 -6.842 1.00 97.38 84 VAL A C 1
ATOM 651 O O . VAL A 1 84 ? -4.321 0.411 -7.626 1.00 97.38 84 VAL A O 1
ATOM 654 N N . SER A 1 85 ? -2.793 1.992 -7.252 1.00 97.06 85 SER A N 1
ATOM 655 C CA . SER A 1 85 ? -2.546 2.281 -8.661 1.00 97.06 85 SER A CA 1
ATOM 656 C C . SER A 1 85 ? -1.052 2.360 -8.914 1.00 97.06 85 SER A C 1
ATOM 658 O O . SER A 1 85 ? -0.305 2.915 -8.109 1.00 97.06 85 SER A O 1
ATOM 660 N N . VAL A 1 86 ? -0.618 1.778 -10.028 1.00 96.94 86 VAL A N 1
ATOM 661 C CA . VAL A 1 86 ? 0.772 1.804 -10.473 1.00 96.94 86 VAL A CA 1
ATOM 662 C C . VAL A 1 86 ? 0.820 2.585 -11.779 1.00 96.94 86 VAL A C 1
ATOM 664 O O . VAL A 1 86 ? 0.249 2.163 -12.784 1.00 96.94 86 VAL A O 1
ATOM 667 N N . SER A 1 87 ? 1.499 3.727 -11.766 1.00 95.88 87 SER A N 1
ATOM 668 C CA . SER A 1 87 ? 1.705 4.572 -12.937 1.00 95.88 87 SER A CA 1
ATOM 669 C C . SER A 1 87 ? 3.185 4.632 -13.295 1.00 95.88 87 SER A C 1
ATOM 671 O O . SER A 1 87 ? 4.057 4.774 -12.440 1.00 95.88 87 SER A O 1
ATOM 673 N N . ALA A 1 88 ? 3.465 4.535 -14.586 1.00 95.31 88 ALA A N 1
ATOM 674 C CA . ALA A 1 88 ? 4.776 4.748 -15.172 1.00 95.31 88 ALA A CA 1
ATOM 675 C C . ALA A 1 88 ? 4.579 5.322 -16.578 1.00 95.31 88 ALA A C 1
ATOM 677 O O . ALA A 1 88 ? 3.497 5.216 -17.167 1.00 95.31 88 ALA A O 1
ATOM 678 N N . ARG A 1 89 ? 5.633 5.908 -17.151 1.00 93.19 89 ARG A N 1
ATOM 679 C CA . ARG A 1 89 ? 5.633 6.198 -18.589 1.00 93.19 89 ARG A CA 1
ATOM 680 C C . ARG A 1 89 ? 5.471 4.872 -19.342 1.00 93.19 89 ARG A C 1
ATOM 682 O O . ARG A 1 89 ? 6.124 3.898 -18.995 1.00 93.19 89 ARG A O 1
ATOM 689 N N . ASN A 1 90 ? 4.609 4.833 -20.355 1.00 90.50 90 ASN A N 1
ATOM 690 C CA . ASN A 1 90 ? 4.376 3.615 -21.122 1.00 90.50 90 ASN A CA 1
ATOM 691 C C . ASN A 1 90 ? 4.185 3.931 -22.619 1.00 90.50 90 ASN A C 1
ATOM 693 O O . ASN A 1 90 ? 3.278 4.700 -22.953 1.00 90.50 90 ASN A O 1
ATOM 697 N N . PRO A 1 91 ? 5.016 3.361 -23.509 1.00 93.56 91 PRO A N 1
ATOM 698 C CA . PRO A 1 91 ? 6.240 2.620 -23.200 1.00 93.56 91 PRO A CA 1
ATOM 699 C C . PRO A 1 91 ? 7.325 3.540 -22.616 1.00 93.56 91 PRO A C 1
ATOM 701 O O . PRO A 1 91 ? 7.382 4.733 -22.925 1.00 93.56 91 PRO A O 1
ATOM 704 N N . VAL A 1 92 ? 8.211 2.988 -21.789 1.00 95.25 92 VAL A N 1
ATOM 705 C CA . VAL A 1 92 ? 9.472 3.648 -21.422 1.00 95.25 92 VAL A CA 1
ATOM 706 C C . VAL A 1 92 ? 10.457 3.444 -22.566 1.00 95.25 92 VAL A C 1
ATOM 708 O O . VAL A 1 92 ? 10.674 2.315 -22.998 1.00 95.25 92 VAL A O 1
ATOM 711 N N . ILE A 1 93 ? 11.032 4.529 -23.074 1.00 95.31 93 ILE A N 1
ATOM 712 C CA . ILE A 1 93 ? 12.048 4.476 -24.127 1.00 95.31 93 ILE A CA 1
ATOM 713 C C . ILE A 1 93 ? 13.397 4.599 -23.435 1.00 95.31 93 ILE A C 1
ATOM 715 O O . ILE A 1 93 ? 13.587 5.561 -22.691 1.00 95.31 93 ILE A O 1
ATOM 719 N N . LEU A 1 94 ? 14.282 3.638 -23.676 1.00 95.38 94 LEU A N 1
ATOM 720 C CA . LEU A 1 94 ? 15.638 3.629 -23.140 1.00 95.38 94 LEU A CA 1
ATOM 721 C C . LEU A 1 94 ? 16.612 3.923 -24.282 1.00 95.38 94 LEU A C 1
ATOM 723 O O . LEU A 1 94 ? 16.592 3.250 -25.321 1.00 95.38 94 LEU A O 1
ATOM 727 N N . ASP A 1 95 ? 17.420 4.960 -24.094 1.00 93.25 95 ASP A N 1
ATOM 728 C CA . ASP A 1 95 ? 18.481 5.388 -25.000 1.00 93.25 95 ASP A CA 1
ATOM 729 C C . ASP A 1 95 ? 19.846 4.810 -24.555 1.00 93.25 95 ASP A C 1
ATOM 731 O O . ASP A 1 95 ? 20.731 4.616 -25.389 1.00 93.25 95 ASP A O 1
ATOM 735 N N . SER A 1 96 ? 20.001 4.486 -23.266 1.00 92.06 96 SER A N 1
ATOM 736 C CA . SER A 1 96 ? 21.204 3.912 -22.647 1.00 92.06 96 SER A CA 1
ATOM 737 C C . SER A 1 96 ? 20.861 2.709 -21.750 1.00 92.06 96 SER A C 1
ATOM 739 O O . SER A 1 96 ? 19.786 2.695 -21.149 1.00 92.06 96 SER A O 1
ATOM 741 N N . PRO A 1 97 ? 21.760 1.715 -21.585 1.00 87.62 97 PRO A N 1
ATOM 742 C CA . PRO A 1 97 ? 21.593 0.654 -20.582 1.00 87.62 97 PRO A CA 1
ATOM 743 C C . PRO A 1 97 ? 21.602 1.173 -19.133 1.00 87.62 97 PRO A C 1
ATOM 745 O O . PRO A 1 97 ? 21.193 0.456 -18.230 1.00 87.62 97 PRO A O 1
ATOM 748 N N . GLU A 1 98 ? 22.059 2.407 -18.899 1.00 91.56 98 GLU A N 1
ATOM 749 C CA . GLU A 1 98 ? 22.028 3.046 -17.575 1.00 91.56 98 GLU A CA 1
ATOM 750 C C . GLU A 1 98 ? 20.690 3.743 -17.266 1.00 91.56 98 GLU A C 1
ATOM 752 O O . GLU A 1 98 ? 20.490 4.222 -16.147 1.00 91.56 98 GLU A O 1
ATOM 757 N N . ASP A 1 99 ? 19.778 3.820 -18.242 1.00 95.75 99 ASP A N 1
ATOM 758 C CA . ASP A 1 99 ? 18.497 4.499 -18.073 1.00 95.75 99 ASP A CA 1
ATOM 759 C C . ASP A 1 99 ? 17.585 3.741 -17.102 1.00 95.75 99 ASP A C 1
ATOM 761 O O . ASP A 1 99 ? 17.422 2.521 -17.164 1.00 95.75 99 ASP A O 1
ATOM 765 N N . THR A 1 100 ? 16.925 4.490 -16.219 1.00 96.69 100 THR A N 1
ATOM 766 C CA . THR A 1 100 ? 16.037 3.933 -15.198 1.00 96.69 100 THR A CA 1
ATOM 767 C C . THR A 1 100 ? 14.566 4.142 -15.536 1.00 96.69 100 THR A C 1
ATOM 769 O O . THR A 1 100 ? 14.154 5.040 -16.276 1.00 96.69 100 THR A O 1
ATOM 772 N N . ILE A 1 101 ? 13.732 3.292 -14.950 1.00 96.31 101 ILE A N 1
ATOM 773 C CA . ILE A 1 101 ? 12.281 3.374 -14.998 1.00 96.31 101 ILE A CA 1
ATOM 774 C C . ILE A 1 101 ? 11.798 3.943 -13.677 1.00 96.31 101 ILE A C 1
ATOM 776 O O . ILE A 1 101 ? 11.980 3.338 -12.621 1.00 96.31 101 ILE A O 1
ATOM 780 N N . ARG A 1 102 ? 11.094 5.070 -13.748 1.00 97.56 102 ARG A N 1
ATOM 781 C CA . ARG A 1 102 ? 10.395 5.628 -12.595 1.00 97.56 102 ARG A CA 1
ATOM 782 C C . ARG A 1 102 ? 8.968 5.094 -12.519 1.00 97.56 102 ARG A C 1
ATOM 784 O O . ARG A 1 102 ? 8.140 5.399 -13.380 1.00 97.56 102 ARG A O 1
ATOM 791 N N . VAL A 1 103 ? 8.683 4.344 -11.460 1.00 97.12 103 VAL A N 1
ATOM 792 C CA . VAL A 1 103 ? 7.358 3.816 -11.127 1.00 97.12 103 VAL A CA 1
ATOM 793 C C . VAL A 1 103 ? 6.791 4.600 -9.947 1.00 97.12 103 VAL A C 1
ATOM 795 O O . VAL A 1 103 ? 7.450 4.771 -8.923 1.00 97.12 103 VAL A O 1
ATOM 798 N N . ILE A 1 104 ? 5.562 5.085 -10.090 1.00 97.94 104 ILE A N 1
ATOM 799 C CA . ILE A 1 104 ? 4.821 5.791 -9.047 1.00 97.94 104 ILE A CA 1
ATOM 800 C C . ILE A 1 104 ? 3.674 4.893 -8.601 1.00 97.94 104 ILE A C 1
ATOM 802 O O . ILE A 1 104 ? 2.804 4.536 -9.395 1.00 97.94 104 ILE A O 1
ATOM 806 N N . ILE A 1 105 ? 3.672 4.541 -7.323 1.00 98.00 105 ILE A N 1
ATOM 807 C CA . ILE A 1 105 ? 2.624 3.750 -6.689 1.00 98.00 105 ILE A CA 1
ATOM 808 C C . ILE A 1 105 ? 1.809 4.690 -5.816 1.00 98.00 105 ILE A C 1
ATOM 810 O O . ILE A 1 105 ? 2.353 5.364 -4.942 1.00 98.00 105 ILE A O 1
ATOM 814 N N . THR A 1 106 ? 0.502 4.734 -6.037 1.00 98.00 106 THR A N 1
ATOM 815 C CA . THR A 1 106 ? -0.421 5.497 -5.199 1.00 98.00 106 THR A CA 1
ATOM 816 C C . THR A 1 106 ? -1.370 4.540 -4.504 1.00 98.00 106 THR A C 1
ATOM 818 O O . THR A 1 106 ? -2.071 3.769 -5.158 1.00 98.00 106 THR A O 1
ATOM 821 N N . VAL A 1 107 ? -1.383 4.609 -3.177 1.00 97.94 107 VAL A N 1
ATOM 822 C CA . VAL A 1 107 ? -2.287 3.868 -2.299 1.00 97.94 107 VAL A CA 1
ATOM 823 C C . VAL A 1 107 ? -3.279 4.857 -1.700 1.00 97.94 107 VAL A C 1
ATOM 825 O O . VAL A 1 107 ? -2.877 5.932 -1.254 1.00 97.94 107 VAL A O 1
ATOM 828 N N . GLY A 1 108 ? -4.562 4.513 -1.679 1.00 96.81 108 GLY A N 1
ATOM 829 C CA . GLY A 1 108 ? -5.615 5.346 -1.096 1.00 96.81 108 GLY A CA 1
ATOM 830 C C . GLY A 1 108 ? -6.645 4.519 -0.340 1.00 96.81 108 GLY A C 1
ATOM 831 O O . GLY A 1 108 ? -6.940 3.399 -0.747 1.00 96.81 108 GLY A O 1
ATOM 832 N N . THR A 1 109 ? -7.216 5.052 0.734 1.00 94.56 109 THR A N 1
ATOM 833 C CA . THR A 1 109 ? -8.281 4.376 1.484 1.00 94.56 109 THR A CA 1
ATOM 834 C C . THR A 1 109 ? -9.619 4.423 0.743 1.00 94.56 109 THR A C 1
ATOM 836 O O . THR A 1 109 ? -10.006 5.436 0.162 1.00 94.56 109 THR A O 1
ATOM 839 N N . LEU A 1 110 ? -10.336 3.302 0.764 1.00 92.06 110 LEU A N 1
ATOM 840 C CA . LEU A 1 110 ? -11.697 3.153 0.267 1.00 92.06 110 LEU A CA 1
ATOM 841 C C . LEU A 1 110 ? -12.620 2.973 1.477 1.00 92.06 110 LEU A C 1
ATOM 843 O O . LEU A 1 110 ? -12.740 1.873 2.007 1.00 92.06 110 LEU A O 1
ATOM 847 N N . GLY A 1 111 ? -13.261 4.052 1.929 1.00 87.81 111 GLY A N 1
ATOM 848 C CA . GLY A 1 111 ? -14.206 4.012 3.050 1.00 87.81 111 GLY A CA 1
ATOM 849 C C . GLY A 1 111 ? -13.865 4.980 4.181 1.00 87.81 111 GLY A C 1
ATOM 850 O O . GLY A 1 111 ? -13.103 5.927 3.996 1.00 87.81 111 GLY A O 1
ATOM 851 N N . GLN A 1 112 ? -14.491 4.760 5.340 1.00 87.25 112 GLN A N 1
ATOM 852 C CA . GLN A 1 112 ? -14.373 5.625 6.524 1.00 87.25 112 GLN A CA 1
ATOM 853 C C . GLN A 1 112 ? -13.497 5.033 7.637 1.00 87.25 112 GLN A C 1
ATOM 855 O O . GLN A 1 112 ? -13.271 5.690 8.652 1.00 87.25 112 GLN A O 1
ATOM 860 N N . GLY A 1 113 ? -13.017 3.801 7.470 1.00 90.56 113 GLY A N 1
ATOM 861 C CA . GLY A 1 113 ? -12.150 3.158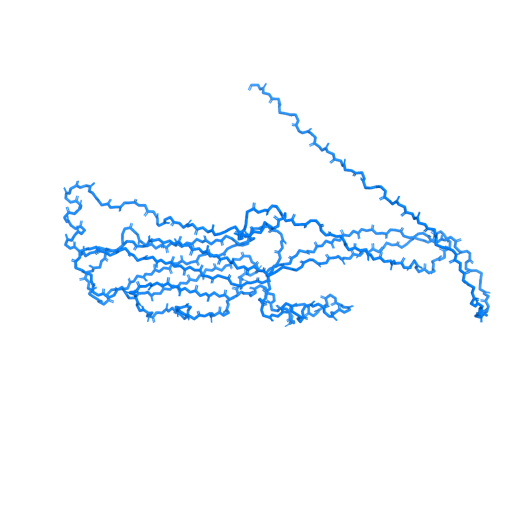 8.445 1.00 90.56 113 GLY A CA 1
ATOM 862 C C . GLY A 1 113 ? -10.726 3.701 8.415 1.00 90.56 113 GLY A C 1
ATOM 863 O O . GLY A 1 113 ? -10.339 4.512 7.570 1.00 90.56 113 GLY A O 1
ATOM 864 N N . SER A 1 114 ? -9.940 3.250 9.383 1.00 92.38 114 SER A N 1
ATOM 865 C CA . SER A 1 114 ? -8.558 3.676 9.592 1.00 92.38 114 SER A CA 1
ATOM 866 C C . SER A 1 114 ? -7.604 2.507 9.430 1.00 92.38 114 SER A C 1
ATOM 868 O O . SER A 1 114 ? -7.882 1.394 9.870 1.00 92.38 114 SER A O 1
ATOM 870 N N . VAL A 1 115 ? -6.458 2.770 8.816 1.00 93.94 115 VAL A N 1
ATOM 871 C CA . VAL A 1 115 ? -5.390 1.782 8.661 1.00 93.94 115 VAL A CA 1
ATOM 872 C C . VAL A 1 115 ? -4.509 1.777 9.907 1.00 93.94 115 VAL A C 1
ATOM 874 O O . VAL A 1 115 ? -4.305 2.822 10.527 1.00 93.94 115 VAL A O 1
ATOM 877 N N . PHE A 1 116 ? -3.979 0.617 10.272 1.00 93.00 116 PHE A N 1
ATOM 878 C CA . PHE A 1 116 ? -3.017 0.455 11.355 1.00 93.00 116 PHE A CA 1
ATOM 879 C C . PHE A 1 116 ? -1.954 -0.591 10.993 1.00 93.00 116 PHE A C 1
ATOM 881 O O . PHE A 1 116 ? -2.129 -1.375 10.057 1.00 93.00 116 PHE A O 1
ATOM 888 N N . ASP A 1 117 ? -0.860 -0.615 11.747 1.00 92.44 117 ASP A N 1
ATOM 889 C CA . ASP A 1 117 ? 0.259 -1.525 11.512 1.00 92.44 117 ASP A CA 1
ATOM 890 C C . ASP A 1 117 ? -0.172 -2.995 11.676 1.00 92.44 117 ASP A C 1
ATOM 892 O O . ASP A 1 117 ? -0.654 -3.426 12.729 1.00 92.44 117 ASP A O 1
ATOM 896 N N . TYR A 1 118 ? 0.039 -3.789 10.623 1.00 88.12 118 TYR A N 1
ATOM 897 C CA . TYR A 1 118 ? -0.307 -5.211 10.565 1.00 88.12 118 TYR A CA 1
ATOM 898 C C . TYR A 1 118 ? 0.250 -6.023 11.748 1.00 88.12 118 TYR A C 1
ATOM 900 O O . TYR A 1 118 ? -0.419 -6.933 12.262 1.00 88.12 118 TYR A O 1
ATOM 908 N N . ASN A 1 119 ? 1.465 -5.695 12.194 1.00 87.31 119 ASN A N 1
ATOM 909 C CA . ASN A 1 119 ? 2.167 -6.432 13.241 1.00 87.31 119 ASN A CA 1
ATOM 910 C C . ASN A 1 119 ? 1.734 -6.022 14.651 1.00 87.31 119 ASN A C 1
ATOM 912 O O . ASN A 1 119 ? 1.930 -6.798 15.580 1.00 87.31 119 ASN A O 1
ATOM 916 N N . LYS A 1 120 ? 1.091 -4.859 14.809 1.00 85.00 120 LYS A N 1
ATOM 917 C CA . LYS A 1 120 ? 0.664 -4.319 16.112 1.00 85.00 120 LYS A CA 1
ATOM 918 C C . LYS A 1 120 ? -0.798 -4.596 16.446 1.00 85.00 120 LYS A C 1
ATOM 920 O O . LYS A 1 120 ? -1.322 -4.094 17.432 1.00 85.00 120 LYS A O 1
ATOM 925 N N . ALA A 1 121 ? -1.476 -5.423 15.650 1.00 72.94 121 ALA A N 1
ATOM 926 C CA . ALA A 1 121 ? -2.888 -5.739 15.866 1.00 72.94 121 ALA A CA 1
ATOM 927 C C . ALA A 1 121 ? -3.186 -6.332 17.253 1.00 72.94 121 ALA A C 1
ATOM 929 O O . ALA A 1 121 ? -4.219 -6.021 17.837 1.00 72.94 121 ALA A O 1
ATOM 930 N N . SER A 1 122 ? -2.298 -7.188 17.774 1.00 70.94 122 SER A N 1
ATOM 931 C CA . SER A 1 122 ? -2.428 -7.765 19.120 1.00 70.94 122 SER A CA 1
ATOM 932 C C . SER A 1 122 ? -2.353 -6.701 20.207 1.00 70.94 122 SER A C 1
ATOM 934 O O . SER A 1 122 ? -3.035 -6.798 21.223 1.00 70.94 122 SER A O 1
ATOM 936 N N . ASP A 1 123 ? -1.564 -5.663 19.956 1.00 73.25 123 ASP A N 1
ATOM 937 C CA . ASP A 1 123 ? -1.273 -4.604 20.915 1.00 73.25 123 ASP A CA 1
ATOM 938 C C . ASP A 1 123 ? -2.438 -3.600 20.979 1.00 73.25 123 ASP A C 1
ATOM 940 O O . ASP A 1 123 ? -2.577 -2.841 21.934 1.00 73.25 123 ASP A O 1
ATOM 944 N N . CYS A 1 124 ? -3.339 -3.646 19.993 1.00 68.62 124 CYS A N 1
ATOM 945 C CA . CYS A 1 124 ? -4.542 -2.823 19.925 1.00 68.62 124 CYS A CA 1
ATOM 946 C C . CYS A 1 124 ? -5.727 -3.337 20.752 1.00 68.62 124 CYS A C 1
ATOM 948 O O . CYS A 1 124 ? -6.682 -2.590 20.958 1.00 68.62 124 CYS A O 1
ATOM 950 N N . GLY A 1 125 ? -5.701 -4.596 21.202 1.00 57.22 125 GLY A N 1
ATOM 951 C CA . GLY A 1 125 ? -6.857 -5.272 21.807 1.00 57.22 125 GLY A CA 1
ATOM 952 C C . GLY A 1 125 ? -7.001 -5.136 23.327 1.00 57.22 125 GLY A C 1
ATOM 953 O O . GLY A 1 125 ? -7.917 -5.729 23.887 1.00 57.22 125 GLY A O 1
ATOM 954 N N . GLY A 1 126 ? -6.104 -4.409 24.005 1.00 54.41 126 GLY A N 1
ATOM 955 C CA . GLY A 1 126 ? -5.962 -4.475 25.469 1.00 54.41 126 GLY A CA 1
ATOM 956 C C . GLY A 1 126 ? -6.326 -3.226 26.278 1.00 54.41 126 GLY A C 1
ATOM 957 O O . GLY A 1 126 ? -6.128 -3.242 27.489 1.00 54.41 126 GLY A O 1
ATOM 958 N N . TYR A 1 127 ? -6.804 -2.135 25.670 1.00 51.44 127 TYR A N 1
ATOM 959 C CA . TYR A 1 127 ? -6.870 -0.845 26.373 1.00 51.44 127 TYR A CA 1
ATOM 960 C C . TYR A 1 127 ? -8.264 -0.467 26.883 1.00 51.44 127 TYR A C 1
ATOM 962 O O . TYR A 1 127 ? -9.204 -0.286 26.113 1.00 51.44 127 TYR A O 1
ATOM 970 N N . GLU A 1 128 ? -8.341 -0.205 28.190 1.00 48.91 128 GLU A N 1
ATOM 971 C CA . GLU A 1 128 ? -9.478 0.401 28.904 1.00 48.91 128 GLU A CA 1
ATOM 972 C C . GLU A 1 128 ? -9.692 1.900 28.570 1.00 48.91 128 GLU A C 1
ATOM 974 O O . GLU A 1 128 ? -10.492 2.582 29.211 1.00 48.91 128 GLU A O 1
ATOM 979 N N . GLY A 1 129 ? -9.001 2.454 27.564 1.00 51.69 129 GLY A N 1
ATOM 980 C CA . GLY A 1 129 ? -9.058 3.880 27.241 1.00 51.69 129 GLY A CA 1
ATOM 981 C C . GLY A 1 129 ? -8.725 4.215 25.787 1.00 51.69 129 GLY A C 1
ATOM 982 O O . GLY A 1 129 ? -7.792 3.686 25.194 1.00 51.69 129 GLY A O 1
ATOM 983 N N . VAL A 1 130 ? -9.472 5.170 25.227 1.00 52.44 130 VAL A N 1
ATOM 984 C CA . VAL A 1 130 ? -9.388 5.643 23.827 1.00 52.44 130 VAL A CA 1
ATOM 985 C C . VAL A 1 130 ? -8.062 6.373 23.513 1.00 52.44 130 VAL A C 1
ATOM 987 O O . VAL A 1 130 ? -7.779 6.680 22.358 1.00 52.44 130 VAL A O 1
ATOM 990 N N . ALA A 1 131 ? -7.249 6.683 24.528 1.00 52.66 131 ALA A N 1
ATOM 991 C CA . ALA A 1 131 ? -6.159 7.652 24.420 1.00 52.66 131 ALA A CA 1
ATOM 992 C C . ALA A 1 131 ? -4.840 7.113 23.827 1.00 52.66 131 ALA A C 1
ATOM 994 O O . ALA A 1 131 ? -4.075 7.922 23.311 1.00 52.66 131 ALA A O 1
ATOM 995 N N . ASP A 1 132 ? -4.579 5.799 23.830 1.00 57.62 132 ASP A N 1
ATOM 996 C CA . ASP A 1 132 ? -3.251 5.253 23.459 1.00 57.62 132 ASP A CA 1
ATOM 997 C C . ASP A 1 132 ? -3.194 4.508 22.113 1.00 57.62 132 ASP A C 1
ATOM 999 O O . ASP A 1 132 ? -2.175 3.942 21.723 1.00 57.62 132 ASP A O 1
ATOM 1003 N N . ILE A 1 133 ? -4.281 4.539 21.339 1.00 62.16 133 ILE A N 1
ATOM 1004 C CA . ILE A 1 133 ? -4.361 3.833 20.050 1.00 62.16 133 ILE A CA 1
ATOM 1005 C C . ILE A 1 133 ? -3.339 4.362 19.035 1.00 62.16 133 ILE A C 1
ATOM 1007 O O . ILE A 1 133 ? -2.768 3.578 18.283 1.00 62.16 133 ILE A O 1
ATOM 1011 N N . ASN A 1 134 ? -3.079 5.671 19.004 1.00 63.38 134 ASN A N 1
ATOM 1012 C CA . ASN A 1 134 ? -2.119 6.237 18.049 1.00 63.38 134 ASN A CA 1
ATOM 1013 C C . ASN A 1 134 ? -0.698 5.717 18.278 1.00 63.38 134 ASN A C 1
ATOM 1015 O O . ASN A 1 134 ? -0.003 5.382 17.320 1.00 63.38 134 ASN A O 1
ATOM 1019 N N . THR A 1 135 ? -0.285 5.646 19.540 1.00 67.31 135 THR A N 1
ATOM 1020 C CA . THR A 1 135 ? 1.057 5.245 19.963 1.00 67.31 135 THR A CA 1
ATOM 1021 C C . THR A 1 135 ? 1.243 3.736 19.879 1.00 67.31 135 THR A C 1
ATOM 1023 O O . THR A 1 135 ? 2.280 3.273 19.398 1.00 67.31 135 THR A O 1
ATOM 1026 N N . THR A 1 136 ? 0.227 2.966 20.267 1.00 75.50 136 THR A N 1
ATOM 1027 C CA . THR A 1 136 ? 0.353 1.511 20.376 1.00 75.50 136 THR A CA 1
ATOM 1028 C C . THR A 1 136 ? 0.016 0.777 19.080 1.00 75.50 136 THR A C 1
ATOM 1030 O O . THR A 1 136 ? 0.701 -0.180 18.740 1.00 75.50 136 THR A O 1
ATOM 1033 N N . CYS A 1 137 ? -0.960 1.241 18.292 1.00 77.88 137 CYS A N 1
ATOM 1034 C CA . CYS A 1 137 ? -1.398 0.525 17.085 1.00 77.88 137 CYS A CA 1
ATOM 1035 C C . CYS A 1 137 ? -0.613 0.852 15.815 1.00 77.88 137 CYS A C 1
ATOM 1037 O O . CYS A 1 137 ? -0.810 0.192 14.798 1.00 77.88 137 CYS A O 1
ATOM 1039 N N . GLY A 1 138 ? 0.231 1.891 15.830 1.00 86.56 138 GLY A N 1
ATOM 1040 C CA . GLY A 1 138 ? 0.869 2.385 14.606 1.00 86.56 138 GLY A CA 1
ATOM 1041 C C . GLY A 1 138 ? -0.175 2.817 13.574 1.00 86.56 138 GLY A C 1
ATOM 1042 O O . GLY A 1 138 ? -0.232 2.266 12.474 1.00 86.56 138 GLY A O 1
ATOM 1043 N N . LEU A 1 139 ? -1.055 3.754 13.949 1.00 90.88 139 LEU A N 1
ATOM 1044 C CA . LEU A 1 139 ? -2.088 4.230 13.029 1.00 90.88 139 LEU A CA 1
ATOM 1045 C C . LEU A 1 139 ? -1.480 4.819 11.763 1.00 90.88 139 LEU A C 1
ATOM 1047 O O . LEU A 1 139 ? -0.424 5.447 11.783 1.00 90.88 139 LEU A O 1
ATOM 1051 N N . ASN A 1 140 ? -2.231 4.672 10.677 1.00 93.25 140 ASN A N 1
ATOM 1052 C CA . ASN A 1 140 ? -1.898 5.144 9.343 1.00 93.25 140 ASN A CA 1
ATOM 1053 C C . ASN A 1 140 ? -0.656 4.478 8.747 1.00 93.25 140 ASN A C 1
ATOM 1055 O O . ASN A 1 140 ? -0.197 4.944 7.715 1.00 93.25 140 ASN A O 1
ATOM 1059 N N . SER A 1 141 ? -0.135 3.407 9.343 1.00 94.31 141 SER A N 1
ATOM 1060 C CA . SER A 1 141 ? 1.032 2.697 8.828 1.00 94.31 141 SER A CA 1
ATOM 1061 C C . SER A 1 141 ? 0.638 1.381 8.168 1.00 94.31 141 SER A C 1
ATOM 1063 O O . SER A 1 141 ? -0.296 0.710 8.605 1.00 94.31 141 SER A O 1
ATOM 1065 N N . LEU A 1 142 ? 1.350 1.007 7.109 1.00 96.00 142 LEU A N 1
ATOM 1066 C CA . LEU A 1 142 ? 1.231 -0.287 6.444 1.00 96.00 142 LEU A CA 1
ATOM 1067 C C . LEU A 1 142 ? 2.605 -0.805 6.025 1.00 96.00 142 LEU A C 1
ATOM 1069 O O . LEU A 1 142 ? 3.546 -0.030 5.865 1.00 96.00 142 LEU A O 1
ATOM 1073 N N . GLU A 1 143 ? 2.719 -2.111 5.799 1.00 97.38 143 GLU A N 1
ATOM 1074 C CA . GLU A 1 143 ? 3.903 -2.691 5.174 1.00 97.38 143 GLU A CA 1
ATOM 1075 C C . GLU A 1 143 ? 3.692 -2.835 3.667 1.00 97.38 143 GLU A C 1
ATOM 1077 O O . GLU A 1 143 ? 2.655 -3.323 3.215 1.00 97.38 143 GLU A O 1
ATOM 1082 N N . MET A 1 144 ? 4.698 -2.466 2.883 1.00 98.06 144 MET A N 1
ATOM 1083 C CA . MET A 1 144 ? 4.687 -2.573 1.430 1.00 98.06 144 MET A CA 1
ATOM 1084 C C . MET A 1 144 ? 5.924 -3.314 0.933 1.00 98.06 144 MET A C 1
ATOM 1086 O O . MET A 1 144 ? 7.039 -3.023 1.358 1.00 98.06 144 MET A O 1
ATOM 1090 N N . LYS A 1 145 ? 5.724 -4.232 -0.011 1.00 98.38 145 LYS A N 1
ATOM 1091 C CA . LYS A 1 145 ? 6.776 -4.908 -0.774 1.00 98.38 145 LYS A CA 1
ATOM 1092 C C . LYS A 1 145 ? 6.469 -4.807 -2.263 1.00 98.38 145 LYS A C 1
ATOM 1094 O O . LYS A 1 145 ? 5.337 -5.022 -2.685 1.00 98.38 145 LYS A O 1
ATOM 1099 N N . ILE A 1 146 ? 7.484 -4.535 -3.067 1.00 98.25 146 ILE A N 1
ATOM 1100 C CA . ILE A 1 146 ? 7.414 -4.490 -4.525 1.00 98.25 146 ILE A CA 1
ATOM 1101 C C . ILE A 1 146 ? 8.242 -5.651 -5.071 1.00 98.25 146 ILE A C 1
ATOM 1103 O O . ILE A 1 146 ? 9.342 -5.914 -4.596 1.00 98.25 146 ILE A O 1
ATOM 1107 N N . VAL A 1 147 ? 7.720 -6.349 -6.072 1.00 98.44 147 VAL A N 1
ATOM 1108 C CA . VAL A 1 147 ? 8.438 -7.384 -6.819 1.00 98.44 147 VAL A CA 1
ATOM 1109 C C . VAL A 1 147 ? 8.403 -7.010 -8.294 1.00 98.44 147 VAL A C 1
ATOM 1111 O O . VAL A 1 147 ? 7.326 -6.842 -8.869 1.00 98.44 147 VAL A O 1
ATOM 1114 N N . ALA A 1 148 ? 9.584 -6.880 -8.892 1.00 97.62 148 ALA A N 1
ATOM 1115 C CA . ALA A 1 148 ? 9.775 -6.505 -10.289 1.00 97.62 148 ALA A CA 1
ATOM 1116 C C . ALA A 1 148 ? 10.855 -7.407 -10.921 1.00 97.62 148 ALA A C 1
ATOM 1118 O O . ALA A 1 148 ? 12.036 -7.049 -10.939 1.00 97.62 148 ALA A O 1
ATOM 1119 N N . PRO A 1 149 ? 10.489 -8.613 -11.396 1.00 97.25 149 PRO A N 1
ATOM 1120 C CA . PRO A 1 149 ? 11.447 -9.607 -11.867 1.00 97.25 149 PRO A CA 1
ATOM 1121 C C . PRO A 1 149 ? 12.335 -9.091 -13.003 1.00 97.25 149 PRO A C 1
ATOM 1123 O O . PRO A 1 149 ? 11.863 -8.466 -13.952 1.00 97.25 149 PRO A O 1
ATOM 1126 N N . GLY A 1 150 ? 13.630 -9.404 -12.925 1.00 94.50 150 GLY A N 1
ATOM 1127 C CA . GLY A 1 150 ? 14.603 -9.004 -13.942 1.00 94.50 150 GLY A CA 1
ATOM 1128 C C . GLY A 1 150 ? 14.925 -7.509 -13.941 1.00 94.50 150 GLY A C 1
ATOM 1129 O O . GLY A 1 150 ? 15.376 -7.010 -14.971 1.00 94.50 150 GLY A O 1
ATOM 1130 N N . THR A 1 151 ? 14.677 -6.818 -12.827 1.00 96.81 151 THR A N 1
ATOM 1131 C CA . THR A 1 151 ? 15.114 -5.440 -12.575 1.00 96.81 151 THR A CA 1
ATOM 1132 C C . THR A 1 151 ? 15.986 -5.383 -11.323 1.00 96.81 151 THR A C 1
ATOM 1134 O O . THR A 1 151 ? 15.986 -6.318 -10.521 1.00 96.81 151 THR A O 1
ATOM 1137 N N . THR A 1 152 ? 16.727 -4.292 -11.148 1.00 97.25 152 THR A N 1
ATOM 1138 C CA . THR A 1 152 ? 17.444 -3.993 -9.902 1.00 97.25 152 THR A CA 1
ATOM 1139 C C . THR A 1 152 ? 17.000 -2.643 -9.344 1.00 97.25 152 THR A C 1
ATOM 1141 O O . THR A 1 152 ? 16.616 -1.746 -10.094 1.00 97.25 152 THR A O 1
ATOM 1144 N N . ALA A 1 153 ? 17.004 -2.492 -8.019 1.00 95.94 153 ALA A N 1
ATOM 1145 C CA . ALA A 1 153 ? 16.650 -1.225 -7.385 1.00 95.94 153 ALA A CA 1
ATOM 1146 C C . ALA A 1 153 ? 17.806 -0.227 -7.510 1.00 95.94 153 ALA A C 1
ATOM 1148 O O . ALA A 1 153 ? 18.922 -0.519 -7.079 1.00 95.94 153 ALA A O 1
ATOM 1149 N N . LYS A 1 154 ? 17.517 0.970 -8.030 1.00 95.50 154 LYS A N 1
ATOM 1150 C CA . LYS A 1 154 ? 18.400 2.139 -7.882 1.00 95.50 154 LYS A CA 1
ATOM 1151 C C . LYS A 1 154 ? 17.974 2.968 -6.678 1.00 95.50 154 LYS A C 1
ATOM 1153 O O . LYS A 1 154 ? 18.787 3.223 -5.798 1.00 95.50 154 LYS A O 1
ATOM 1158 N N . ASP A 1 155 ? 16.685 3.294 -6.609 1.00 96.06 155 ASP A N 1
ATOM 1159 C CA . ASP A 1 155 ? 16.053 3.953 -5.464 1.00 96.06 155 ASP A CA 1
ATOM 1160 C C . ASP A 1 155 ? 14.682 3.320 -5.211 1.00 96.06 155 ASP A C 1
ATOM 1162 O O . ASP A 1 155 ? 13.649 3.772 -5.707 1.00 96.06 155 ASP A O 1
ATOM 1166 N N . CYS A 1 156 ? 14.686 2.171 -4.533 1.00 96.75 156 CYS A N 1
ATOM 1167 C CA . CYS A 1 156 ? 13.467 1.423 -4.248 1.00 96.75 156 CYS A CA 1
ATOM 1168 C C . CYS A 1 156 ? 13.649 0.484 -3.051 1.00 96.75 156 CYS A C 1
ATOM 1170 O O . CYS A 1 156 ? 13.859 -0.718 -3.205 1.00 96.75 156 CYS A O 1
ATOM 1172 N N . GLY A 1 157 ? 13.566 1.032 -1.836 1.00 96.88 157 GLY A N 1
ATOM 1173 C CA . GLY A 1 157 ? 13.736 0.255 -0.598 1.00 96.88 157 GLY A CA 1
ATOM 1174 C C . GLY A 1 157 ? 12.703 -0.864 -0.407 1.00 96.88 157 GLY A C 1
ATOM 1175 O O . GLY A 1 157 ? 12.983 -1.846 0.271 1.00 96.88 157 GLY A O 1
ATOM 1176 N N . ALA A 1 158 ? 11.532 -0.744 -1.038 1.00 96.88 158 ALA A N 1
ATOM 1177 C CA . ALA A 1 158 ? 10.496 -1.774 -1.023 1.00 96.88 158 ALA A CA 1
ATOM 1178 C C . ALA A 1 158 ? 10.764 -2.941 -1.993 1.00 96.88 158 ALA A C 1
ATOM 1180 O O . ALA A 1 158 ? 9.969 -3.881 -2.023 1.00 96.88 158 ALA A O 1
ATOM 1181 N N . LEU A 1 159 ? 11.816 -2.900 -2.825 1.00 97.56 159 LEU A N 1
ATOM 1182 C CA . LEU A 1 159 ? 12.090 -3.992 -3.761 1.00 97.56 159 LEU A CA 1
ATOM 1183 C C . LEU A 1 159 ? 12.520 -5.247 -2.990 1.00 97.56 159 LEU A C 1
ATOM 1185 O O . LEU A 1 159 ? 13.471 -5.231 -2.207 1.00 97.56 159 LEU A O 1
ATOM 1189 N N . ASP A 1 160 ? 11.772 -6.327 -3.198 1.00 96.19 160 ASP A N 1
ATOM 1190 C CA . ASP A 1 160 ? 11.925 -7.656 -2.600 1.00 96.19 160 ASP A CA 1
ATOM 1191 C C . ASP A 1 160 ? 11.844 -7.737 -1.066 1.00 96.19 160 ASP A C 1
ATOM 1193 O O . ASP A 1 160 ? 11.783 -8.843 -0.519 1.00 96.19 160 ASP A O 1
ATOM 1197 N N . ASN A 1 161 ? 11.689 -6.606 -0.376 1.00 96.19 161 ASN A N 1
ATOM 1198 C CA . ASN A 1 161 ? 11.625 -6.497 1.078 1.00 96.19 161 ASN A CA 1
ATOM 1199 C C . ASN A 1 161 ? 10.389 -5.707 1.515 1.00 96.19 161 ASN A C 1
ATOM 1201 O O . ASN A 1 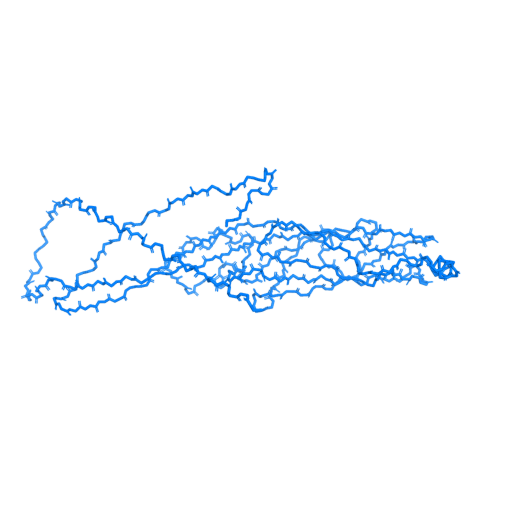161 ? 9.976 -4.764 0.844 1.00 96.19 161 ASN A O 1
ATOM 1205 N N . TYR A 1 162 ? 9.798 -6.094 2.647 1.00 97.50 162 TYR A N 1
ATOM 1206 C CA . TYR A 1 162 ? 8.741 -5.294 3.258 1.00 97.50 162 TYR A CA 1
ATOM 1207 C C . TYR A 1 162 ? 9.352 -4.078 3.947 1.00 97.50 162 TYR A C 1
ATOM 1209 O O . TYR A 1 162 ? 10.294 -4.210 4.729 1.00 97.50 162 TYR A O 1
ATOM 1217 N N . ILE A 1 163 ? 8.785 -2.908 3.672 1.00 97.06 163 ILE A N 1
ATOM 1218 C CA . ILE A 1 163 ? 9.079 -1.667 4.383 1.00 97.06 163 ILE A CA 1
ATOM 1219 C C . ILE A 1 163 ? 7.805 -1.124 5.020 1.00 97.06 163 ILE A C 1
ATOM 1221 O O . ILE A 1 163 ? 6.726 -1.241 4.443 1.00 97.06 163 ILE A O 1
ATOM 1225 N N . SER A 1 164 ? 7.933 -0.506 6.191 1.00 96.25 164 SER A N 1
ATOM 1226 C CA . SER A 1 164 ? 6.841 0.253 6.801 1.00 96.25 164 SER A CA 1
ATOM 1227 C C . SER A 1 164 ? 6.749 1.630 6.142 1.00 96.25 164 SER A C 1
ATOM 1229 O O . SER A 1 164 ? 7.762 2.304 5.934 1.00 96.25 164 SER A O 1
ATOM 1231 N N . VAL A 1 165 ? 5.536 2.017 5.761 1.00 96.69 165 VAL A N 1
ATOM 1232 C CA . VAL A 1 165 ? 5.220 3.291 5.114 1.00 96.69 165 VAL A CA 1
ATOM 1233 C C . VAL A 1 165 ? 3.945 3.871 5.706 1.00 96.69 165 VAL A C 1
ATOM 1235 O O . VAL A 1 165 ? 2.974 3.157 5.957 1.00 96.69 165 VAL A O 1
ATOM 1238 N N . ASP A 1 166 ? 3.934 5.190 5.873 1.00 96.25 166 ASP A N 1
ATOM 1239 C CA . ASP A 1 166 ? 2.809 5.893 6.478 1.00 96.25 166 ASP A CA 1
ATOM 1240 C C . ASP A 1 166 ? 1.927 6.567 5.421 1.00 96.25 166 ASP A C 1
ATOM 1242 O O . ASP A 1 166 ? 2.384 7.288 4.528 1.00 96.25 166 ASP A O 1
ATOM 1246 N N . LEU A 1 167 ? 0.620 6.376 5.556 1.00 95.94 167 LEU A N 1
ATOM 1247 C CA . LEU A 1 167 ? -0.412 7.100 4.837 1.00 95.94 167 LEU A CA 1
ATOM 1248 C C . LEU A 1 167 ? -0.460 8.539 5.346 1.00 95.94 167 LEU A C 1
ATOM 1250 O O . LEU A 1 167 ? -0.734 8.829 6.516 1.00 95.9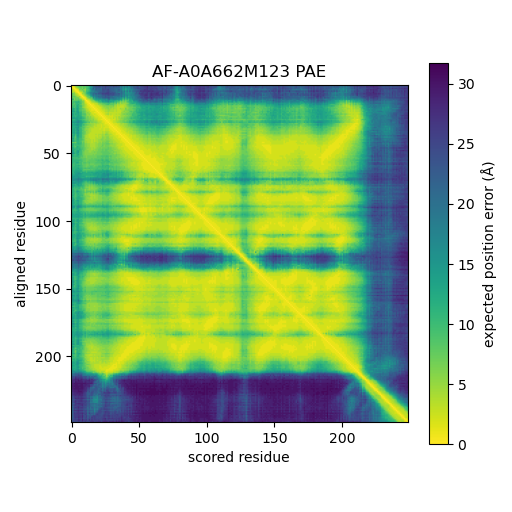4 167 LEU A O 1
ATOM 1254 N N . ARG A 1 168 ? -0.286 9.486 4.429 1.00 94.56 168 ARG A N 1
ATOM 1255 C CA . ARG A 1 168 ? -0.430 10.908 4.713 1.00 94.56 168 ARG A CA 1
ATOM 1256 C C . ARG A 1 168 ? -1.858 11.181 5.174 1.00 94.56 168 ARG A C 1
ATOM 1258 O O . ARG A 1 168 ? -2.814 10.954 4.431 1.00 94.56 168 ARG A O 1
ATOM 1265 N N . ARG A 1 169 ? -1.986 11.687 6.407 1.00 90.94 169 ARG A N 1
ATOM 1266 C CA . ARG A 1 169 ? -3.276 11.950 7.075 1.00 90.94 169 ARG A CA 1
ATOM 1267 C C . ARG A 1 169 ? -4.187 10.713 7.148 1.00 90.94 169 ARG A C 1
ATOM 1269 O O . ARG A 1 169 ? -5.401 10.869 7.182 1.00 90.94 169 ARG A O 1
ATOM 1276 N N . GLY A 1 170 ? -3.615 9.508 7.112 1.00 89.56 170 GLY A N 1
ATOM 1277 C CA . GLY A 1 170 ? -4.382 8.261 7.149 1.00 89.56 170 GLY A CA 1
ATOM 1278 C C . GLY A 1 170 ? -5.169 7.925 5.890 1.00 89.56 170 GLY A C 1
ATOM 1279 O O . GLY A 1 170 ? -5.929 6.967 5.906 1.00 89.56 170 GLY A O 1
ATOM 1280 N N . GLN A 1 171 ? -5.008 8.692 4.808 1.00 92.88 171 GLN A N 1
ATOM 1281 C CA . GLN A 1 171 ? -5.845 8.544 3.615 1.00 92.88 171 GLN A CA 1
ATOM 1282 C C . GLN A 1 171 ? -5.081 8.072 2.388 1.00 92.88 171 GLN A C 1
ATOM 1284 O O . GLN A 1 171 ? -5.608 7.282 1.612 1.00 92.88 171 GLN A O 1
ATOM 1289 N N . SER A 1 172 ? -3.857 8.558 2.174 1.00 96.38 172 SER A N 1
ATOM 1290 C CA . SER A 1 172 ? -3.145 8.275 0.926 1.00 96.38 172 SER A CA 1
ATOM 1291 C C . SER A 1 172 ? -1.636 8.230 1.090 1.00 96.38 172 SER A C 1
ATOM 1293 O O . SER A 1 172 ? -1.069 9.035 1.826 1.00 96.38 172 SER A O 1
ATOM 1295 N N . LEU A 1 173 ? -0.980 7.377 0.316 1.00 97.06 173 LEU A N 1
ATOM 1296 C CA . LEU A 1 173 ? 0.469 7.305 0.168 1.00 97.06 173 LEU A CA 1
ATOM 1297 C C . LEU A 1 173 ? 0.817 7.384 -1.317 1.00 97.06 173 LEU A C 1
ATOM 1299 O O . LEU A 1 173 ? 0.188 6.727 -2.142 1.00 97.06 173 LEU A O 1
ATOM 1303 N N . THR A 1 174 ? 1.862 8.141 -1.638 1.00 98.00 174 THR A N 1
ATOM 1304 C CA . THR A 1 174 ? 2.510 8.089 -2.949 1.00 98.00 174 THR A CA 1
ATOM 1305 C C . THR A 1 174 ? 3.952 7.662 -2.744 1.00 98.00 174 THR A C 1
ATOM 1307 O O . THR A 1 174 ? 4.710 8.362 -2.076 1.00 98.00 174 THR A O 1
ATOM 1310 N N . TYR A 1 175 ? 4.324 6.528 -3.326 1.00 98.06 175 TYR A N 1
ATOM 1311 C CA . TYR A 1 175 ? 5.664 5.965 -3.273 1.00 98.06 175 TYR A CA 1
ATOM 1312 C C . TYR A 1 175 ? 6.300 6.000 -4.663 1.00 98.06 175 TYR A C 1
ATOM 1314 O O . TYR A 1 175 ? 5.678 5.603 -5.647 1.00 98.06 175 TYR A O 1
ATOM 1322 N N . SER A 1 176 ? 7.528 6.504 -4.750 1.00 97.88 176 SER A N 1
ATOM 1323 C CA . SER A 1 176 ? 8.310 6.559 -5.988 1.00 97.88 176 SER A CA 1
ATOM 1324 C C . SER A 1 176 ? 9.403 5.503 -5.908 1.00 97.88 176 SER A C 1
ATOM 1326 O O . SER A 1 176 ? 10.077 5.411 -4.889 1.00 97.88 176 SER A O 1
ATOM 1328 N N . CYS A 1 177 ? 9.564 4.727 -6.971 1.00 96.94 177 CYS A N 1
ATOM 1329 C CA . CYS A 1 177 ? 10.540 3.651 -7.072 1.00 96.94 177 CYS A CA 1
ATOM 1330 C C . CYS A 1 177 ? 11.280 3.792 -8.407 1.00 96.94 177 CYS A C 1
ATOM 1332 O O . CYS A 1 177 ? 10.641 3.891 -9.458 1.00 96.94 177 CYS A O 1
ATOM 1334 N N . GLU A 1 178 ? 12.608 3.823 -8.369 1.00 97.94 178 GLU A N 1
ATOM 1335 C CA . GLU A 1 178 ? 13.456 3.802 -9.560 1.00 97.94 178 GLU A CA 1
ATOM 1336 C C . GLU A 1 178 ? 14.063 2.413 -9.757 1.00 97.94 178 GLU A C 1
ATOM 1338 O O . GLU A 1 178 ? 14.799 1.900 -8.904 1.00 97.94 178 GLU A O 1
ATOM 1343 N N . LEU A 1 179 ? 13.734 1.811 -10.898 1.00 97.56 179 LEU A N 1
ATOM 1344 C CA . LEU A 1 179 ? 14.135 0.465 -11.285 1.00 97.56 179 LEU A CA 1
ATOM 1345 C C . LEU A 1 179 ? 15.061 0.523 -12.493 1.00 97.56 179 LEU A C 1
ATOM 1347 O O . LEU A 1 179 ? 14.772 1.199 -13.475 1.00 97.56 179 LEU A O 1
ATOM 1351 N N . ASP A 1 180 ? 16.145 -0.232 -12.442 1.00 97.31 180 ASP A N 1
ATOM 1352 C CA . ASP A 1 180 ? 17.016 -0.486 -13.580 1.00 97.31 180 ASP A CA 1
ATOM 1353 C C . ASP A 1 180 ? 16.549 -1.782 -14.260 1.00 97.31 180 ASP A C 1
ATOM 1355 O O . ASP A 1 180 ? 16.579 -2.851 -13.634 1.00 97.31 180 ASP A O 1
ATOM 1359 N N . PRO A 1 181 ? 16.054 -1.711 -15.507 1.00 96.06 181 PRO A N 1
ATOM 1360 C CA . PRO A 1 181 ? 15.549 -2.876 -16.212 1.00 96.06 181 PRO A CA 1
ATOM 1361 C C . PRO A 1 181 ? 16.645 -3.794 -16.761 1.00 96.06 181 PRO A C 1
ATOM 1363 O O . PRO A 1 181 ? 16.306 -4.847 -17.313 1.00 96.06 181 PRO A O 1
ATOM 1366 N N . GLY A 1 182 ? 17.921 -3.429 -16.626 1.00 93.69 182 GLY A N 1
ATOM 1367 C CA . GLY A 1 182 ? 19.047 -4.079 -17.281 1.00 93.69 182 GLY A CA 1
ATOM 1368 C C . GLY A 1 182 ? 19.010 -3.925 -18.802 1.00 93.69 182 GLY A C 1
ATOM 1369 O O . GLY A 1 182 ? 18.237 -3.145 -19.361 1.00 93.69 182 GLY A O 1
ATOM 1370 N N . ASP A 1 183 ? 19.828 -4.721 -19.486 1.00 92.12 183 ASP A N 1
ATOM 1371 C CA . ASP A 1 183 ? 19.944 -4.654 -20.941 1.00 92.12 183 ASP A CA 1
ATOM 1372 C C . ASP A 1 183 ? 18.638 -5.048 -21.649 1.00 92.12 183 ASP A C 1
ATOM 1374 O O . ASP A 1 183 ? 18.061 -6.118 -21.415 1.00 92.12 183 ASP A O 1
ATOM 1378 N N . ILE A 1 184 ? 18.190 -4.192 -22.572 1.00 91.62 184 ILE A N 1
ATOM 1379 C CA . ILE A 1 184 ? 17.004 -4.419 -23.404 1.00 91.62 184 ILE A CA 1
ATOM 1380 C C . ILE A 1 184 ? 17.393 -4.301 -24.873 1.00 91.62 184 ILE A C 1
ATOM 1382 O O . ILE A 1 184 ? 17.804 -3.246 -25.345 1.00 91.62 184 ILE A O 1
ATOM 1386 N N . THR A 1 185 ? 17.223 -5.391 -25.622 1.00 90.00 185 THR A N 1
ATOM 1387 C CA . THR A 1 185 ? 17.564 -5.430 -27.053 1.00 90.00 185 THR A CA 1
ATOM 1388 C C . THR A 1 185 ? 16.503 -4.756 -27.922 1.00 90.00 185 THR A C 1
ATOM 1390 O O . THR A 1 185 ? 16.823 -4.009 -28.844 1.00 90.00 185 THR A O 1
ATOM 1393 N N . THR A 1 186 ? 15.224 -5.009 -27.644 1.00 94.12 186 THR A N 1
ATOM 1394 C CA . THR A 1 186 ? 14.102 -4.507 -28.456 1.00 94.12 186 THR A CA 1
ATOM 1395 C C . THR A 1 186 ? 12.937 -4.079 -27.579 1.00 94.12 186 THR A C 1
ATOM 1397 O O . THR A 1 186 ? 12.613 -2.896 -27.509 1.00 94.12 186 THR A O 1
ATOM 1400 N N . ARG A 1 187 ? 12.333 -5.035 -26.874 1.00 95.00 187 ARG A N 1
ATOM 1401 C CA . ARG A 1 187 ? 11.193 -4.828 -25.988 1.00 95.00 187 ARG A CA 1
ATOM 1402 C C . ARG A 1 187 ? 11.310 -5.717 -24.760 1.00 95.00 187 ARG A C 1
ATOM 1404 O O . ARG A 1 187 ? 11.676 -6.885 -24.882 1.00 95.00 187 ARG A O 1
ATOM 1411 N N . LYS A 1 188 ? 10.933 -5.187 -23.599 1.00 95.06 188 LYS A N 1
ATOM 1412 C CA . LYS A 1 188 ? 10.795 -5.959 -22.363 1.00 95.06 188 LYS A CA 1
ATOM 1413 C C . LYS A 1 188 ? 9.571 -5.487 -21.588 1.00 95.06 188 LYS A C 1
ATOM 1415 O O . LYS A 1 188 ? 9.431 -4.300 -21.293 1.00 95.06 188 LYS A O 1
ATOM 1420 N N . ASP A 1 189 ? 8.703 -6.434 -21.258 1.00 95.88 189 ASP A N 1
ATOM 1421 C CA . ASP A 1 189 ? 7.523 -6.201 -20.433 1.00 95.88 189 ASP A CA 1
ATOM 1422 C C . ASP A 1 189 ? 7.884 -6.597 -18.996 1.00 95.88 189 ASP A C 1
ATOM 1424 O O . ASP A 1 189 ? 8.268 -7.737 -18.732 1.00 95.88 189 ASP A O 1
ATOM 1428 N N . ILE A 1 190 ? 7.817 -5.638 -18.076 1.00 96.38 190 ILE A N 1
ATOM 1429 C CA . ILE A 1 190 ? 8.235 -5.807 -16.685 1.00 96.38 190 ILE A CA 1
ATOM 1430 C C . ILE A 1 190 ? 6.977 -5.859 -15.818 1.00 96.38 190 ILE A C 1
ATOM 1432 O O . ILE A 1 190 ? 6.306 -4.832 -15.657 1.00 96.38 190 ILE A O 1
ATOM 1436 N N . PRO A 1 191 ? 6.623 -7.031 -15.265 1.00 97.56 191 PRO A N 1
ATOM 1437 C CA . PRO A 1 191 ? 5.520 -7.126 -14.327 1.00 97.56 191 PRO A CA 1
ATOM 1438 C C . PRO A 1 191 ? 5.943 -6.523 -12.984 1.00 97.56 191 PRO A C 1
ATOM 1440 O O . PRO A 1 191 ? 6.928 -6.941 -12.381 1.00 97.56 191 PRO A O 1
ATOM 1443 N N . ILE A 1 192 ? 5.175 -5.551 -12.510 1.00 97.94 192 ILE A N 1
ATOM 1444 C CA . ILE A 1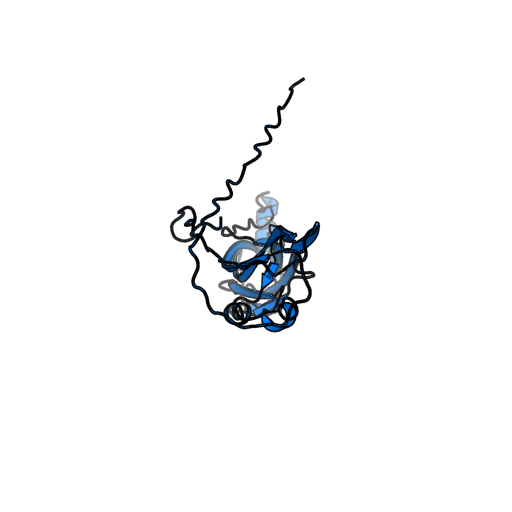 192 ? 5.307 -4.930 -11.196 1.00 97.94 192 ILE A CA 1
ATOM 1445 C C . ILE A 1 192 ? 4.194 -5.478 -10.311 1.00 97.94 192 ILE A C 1
ATOM 1447 O O . ILE A 1 192 ? 3.013 -5.279 -10.598 1.00 97.94 192 ILE A O 1
ATOM 1451 N N . THR A 1 193 ? 4.569 -6.158 -9.231 1.00 98.44 193 THR A N 1
ATOM 1452 C CA . THR A 1 193 ? 3.627 -6.632 -8.211 1.00 98.44 193 THR A CA 1
ATOM 1453 C C . THR A 1 193 ? 3.863 -5.887 -6.908 1.00 98.44 193 THR A C 1
ATOM 1455 O O . THR A 1 193 ? 4.979 -5.881 -6.396 1.00 98.44 193 THR A O 1
ATOM 1458 N N . VAL A 1 194 ? 2.821 -5.270 -6.363 1.00 98.38 194 VAL A N 1
ATOM 1459 C CA . VAL A 1 194 ? 2.834 -4.574 -5.076 1.00 98.38 194 VAL A CA 1
ATOM 1460 C C . VAL A 1 194 ? 2.037 -5.397 -4.074 1.00 98.38 194 VAL A C 1
ATOM 1462 O O . VAL A 1 194 ? 0.862 -5.678 -4.295 1.00 98.38 194 VAL A O 1
ATOM 1465 N N . TYR A 1 195 ? 2.678 -5.765 -2.974 1.00 98.12 195 TYR A N 1
ATOM 1466 C CA . TYR A 1 195 ? 2.085 -6.456 -1.838 1.00 98.12 195 TYR A CA 1
ATOM 1467 C C . TYR A 1 195 ? 1.950 -5.469 -0.684 1.00 98.12 195 TYR A C 1
ATOM 1469 O O . TYR A 1 195 ? 2.944 -4.860 -0.283 1.00 98.12 195 TYR A O 1
ATOM 1477 N N . LEU A 1 196 ? 0.746 -5.326 -0.139 1.00 97.81 196 LEU A N 1
ATOM 1478 C CA . LEU A 1 196 ? 0.468 -4.510 1.039 1.00 97.81 196 LEU A CA 1
ATOM 1479 C C . LEU A 1 196 ? -0.023 -5.398 2.179 1.00 97.81 196 LEU A C 1
ATOM 1481 O O . LEU A 1 196 ? -0.952 -6.180 1.987 1.00 97.81 196 LEU A O 1
ATOM 1485 N N . ARG A 1 197 ? 0.545 -5.237 3.374 1.00 96.19 197 ARG A N 1
ATOM 1486 C CA . ARG A 1 197 ? 0.035 -5.837 4.613 1.00 96.19 197 ARG A CA 1
ATOM 1487 C C . ARG A 1 197 ? -0.338 -4.738 5.578 1.00 96.19 197 ARG A C 1
ATOM 1489 O O . ARG A 1 197 ? 0.468 -3.857 5.868 1.00 96.19 197 ARG A O 1
ATOM 1496 N N . TYR A 1 198 ? -1.565 -4.785 6.067 1.00 94.88 198 TYR A N 1
ATOM 1497 C CA . TYR A 1 198 ? -2.061 -3.750 6.957 1.00 94.88 198 TYR A CA 1
ATOM 1498 C C . TYR A 1 198 ? -3.214 -4.253 7.806 1.00 94.88 198 TYR A C 1
ATOM 1500 O O . TYR A 1 198 ? -3.924 -5.198 7.460 1.00 94.88 198 TYR A O 1
ATOM 1508 N N . GLY A 1 199 ? -3.389 -3.600 8.939 1.00 93.06 199 GLY A N 1
ATOM 1509 C CA . GLY A 1 199 ? -4.616 -3.639 9.694 1.00 93.06 199 GLY A CA 1
ATOM 1510 C C . GLY A 1 199 ? -5.595 -2.579 9.200 1.00 93.06 199 GLY A C 1
ATOM 1511 O O . GLY A 1 199 ? -5.188 -1.498 8.781 1.00 93.06 199 GLY A O 1
ATOM 1512 N N . TYR A 1 200 ? -6.889 -2.860 9.262 1.00 92.19 200 TYR A N 1
ATOM 1513 C CA . TYR A 1 200 ? -7.932 -1.870 9.016 1.00 92.19 200 TYR A CA 1
ATOM 1514 C C . TYR A 1 200 ? -9.018 -1.994 10.077 1.00 92.19 200 TYR A C 1
ATOM 1516 O O . TYR A 1 200 ? -9.438 -3.101 10.420 1.00 92.19 200 TYR A O 1
ATOM 1524 N N . MET A 1 201 ? -9.436 -0.858 10.622 1.00 89.62 201 MET A N 1
ATOM 1525 C CA . MET A 1 201 ? -10.394 -0.794 11.714 1.00 89.62 201 MET A CA 1
ATOM 1526 C C . MET A 1 201 ? -11.553 0.143 11.404 1.00 89.62 201 MET A C 1
ATOM 1528 O O . MET A 1 201 ? -11.371 1.201 10.797 1.00 89.62 201 MET A O 1
ATOM 1532 N N . GLU A 1 202 ? -12.731 -0.240 11.876 1.00 89.12 202 GLU A N 1
ATOM 1533 C CA . GLU A 1 202 ? -13.943 0.569 11.821 1.00 89.12 202 GLU A CA 1
ATOM 1534 C C . GLU A 1 202 ? -14.494 0.758 13.231 1.00 89.12 202 GLU A C 1
ATOM 1536 O O . GLU A 1 202 ? -14.588 -0.192 14.014 1.00 89.12 202 GLU A O 1
ATOM 1541 N N . ASP A 1 203 ? -14.830 2.008 13.542 1.00 87.44 203 ASP A N 1
ATOM 1542 C CA . ASP A 1 203 ? -15.430 2.403 14.807 1.00 87.44 203 ASP A CA 1
ATOM 1543 C C . ASP A 1 203 ? -16.932 2.587 14.630 1.00 87.44 203 ASP A C 1
ATOM 1545 O O . ASP A 1 203 ? -17.397 3.365 13.797 1.00 87.44 203 ASP A O 1
ATOM 1549 N N . PHE A 1 204 ? -17.688 1.912 15.481 1.00 86.88 204 PHE A N 1
ATOM 1550 C CA . PHE A 1 204 ? -19.126 2.043 15.603 1.00 86.88 204 PHE A CA 1
ATOM 1551 C C . PHE A 1 204 ? -19.441 2.661 16.955 1.00 86.88 204 PHE A C 1
ATOM 1553 O O . PHE A 1 204 ? -18.792 2.382 17.963 1.00 86.88 204 PHE A O 1
ATOM 1560 N N . SER A 1 205 ? -20.460 3.507 16.997 1.00 87.94 205 SER A N 1
ATOM 1561 C CA . SER A 1 205 ? -20.955 4.058 18.251 1.00 87.94 205 SER A CA 1
ATOM 1562 C C . SER A 1 205 ? -22.468 4.123 18.223 1.00 87.94 205 SER A C 1
ATOM 1564 O O . SER A 1 205 ? -23.065 4.337 17.169 1.00 87.94 205 SER A O 1
ATOM 1566 N N . THR A 1 206 ? -23.079 3.933 19.382 1.00 89.75 206 THR A N 1
ATOM 1567 C CA . THR A 1 206 ? -24.515 4.134 19.573 1.00 89.75 206 THR A CA 1
ATOM 1568 C C . THR A 1 206 ? -24.734 4.951 20.832 1.00 89.75 206 THR A C 1
ATOM 1570 O O . THR A 1 206 ? -23.847 5.039 21.678 1.00 89.75 206 THR A O 1
ATOM 1573 N N . THR A 1 207 ? -25.897 5.574 20.962 1.00 89.19 207 THR A N 1
ATOM 1574 C CA . THR A 1 207 ? -26.283 6.319 22.158 1.00 89.19 207 THR A CA 1
ATOM 1575 C C . THR A 1 207 ? -27.246 5.489 22.998 1.00 89.19 207 THR A C 1
ATOM 1577 O O . THR A 1 207 ? -28.156 4.845 22.481 1.00 89.19 207 THR A O 1
ATOM 1580 N N . LEU A 1 208 ? -27.028 5.487 24.310 1.00 88.19 208 LEU A N 1
ATOM 1581 C CA . LEU A 1 208 ? -27.896 4.860 25.298 1.00 88.19 208 LEU A CA 1
ATOM 1582 C C . LEU A 1 208 ? -28.319 5.923 26.300 1.00 88.19 208 LEU A C 1
ATOM 1584 O O . LEU A 1 208 ? -27.471 6.577 26.901 1.00 88.19 208 LEU A O 1
ATOM 1588 N N . THR A 1 209 ? -29.617 6.088 26.499 1.00 90.31 209 THR A N 1
ATOM 1589 C CA . THR A 1 209 ? -30.152 7.031 27.478 1.00 90.31 209 THR A CA 1
ATOM 1590 C C . THR A 1 209 ? -30.693 6.248 28.664 1.00 90.31 209 THR A C 1
ATOM 1592 O O . THR A 1 209 ? -31.538 5.374 28.494 1.00 90.31 209 THR A O 1
ATOM 1595 N N . VAL A 1 210 ? -30.186 6.547 29.859 1.00 89.88 210 VAL A N 1
ATOM 1596 C CA . VAL A 1 210 ? -30.610 5.921 31.114 1.00 89.88 210 VAL A CA 1
ATOM 1597 C C . VAL A 1 210 ? -31.270 6.988 31.973 1.00 89.88 210 VAL A C 1
ATOM 1599 O O . VAL A 1 210 ? -30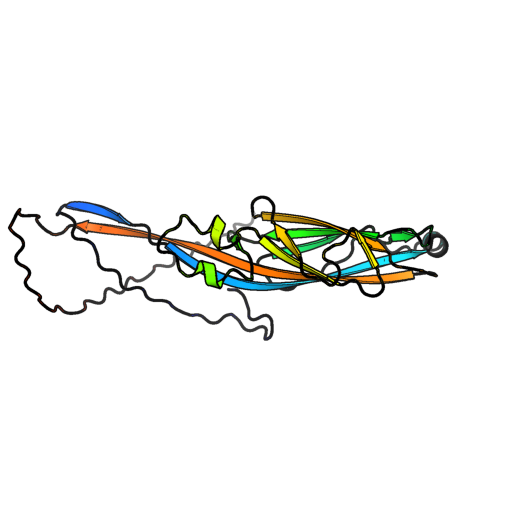.657 8.012 32.281 1.00 89.88 210 VAL A O 1
ATOM 1602 N N . THR A 1 211 ? -32.520 6.746 32.352 1.00 89.75 211 THR A N 1
ATOM 1603 C CA . THR A 1 211 ? -33.282 7.611 33.255 1.00 89.75 211 THR A CA 1
ATOM 1604 C C . THR A 1 211 ? -33.360 6.945 34.619 1.00 89.75 211 THR A C 1
ATOM 1606 O O . THR A 1 211 ? -33.693 5.765 34.715 1.00 89.75 211 THR A O 1
ATOM 1609 N N . GLY A 1 212 ? -33.024 7.694 35.665 1.00 86.75 212 GLY A N 1
ATOM 1610 C CA . GLY A 1 212 ? -33.131 7.219 37.033 1.00 86.75 212 GLY A CA 1
ATOM 1611 C C . GLY A 1 212 ? -34.585 7.015 37.438 1.00 86.75 212 GLY A C 1
ATOM 1612 O O . GLY A 1 212 ? -35.447 7.842 37.140 1.00 86.75 212 GLY A O 1
ATOM 1613 N N . THR A 1 213 ? -34.840 5.910 38.129 1.00 81.94 213 THR A N 1
ATOM 1614 C CA . THR A 1 213 ? -36.147 5.552 38.704 1.00 81.94 213 THR A CA 1
ATOM 1615 C C . THR A 1 213 ? -36.074 5.387 40.221 1.00 81.94 213 THR A C 1
ATOM 1617 O O . THR A 1 213 ? -37.021 4.907 40.833 1.00 81.94 213 THR A O 1
ATOM 1620 N N . SER A 1 214 ? -34.923 5.703 40.819 1.00 70.94 214 SER A N 1
ATOM 1621 C CA . SER A 1 214 ? -34.665 5.508 42.241 1.00 70.94 214 SER A CA 1
ATOM 1622 C C . SER A 1 214 ? -34.762 6.846 42.961 1.00 70.94 214 SER A C 1
ATOM 1624 O O . SER A 1 214 ? -33.934 7.734 42.734 1.00 70.94 214 SER A O 1
ATOM 1626 N N . ASP A 1 215 ? -35.722 6.978 43.871 1.00 66.12 215 ASP A N 1
ATOM 1627 C CA . ASP A 1 215 ? -35.704 8.028 44.884 1.00 66.12 215 ASP A CA 1
ATOM 1628 C C . ASP A 1 215 ? -34.422 7.868 45.713 1.00 66.12 215 ASP A C 1
ATOM 1630 O O . ASP A 1 215 ? -34.291 6.942 46.517 1.00 66.12 215 ASP A O 1
ATOM 1634 N N . VAL A 1 216 ? -33.439 8.754 45.521 1.00 56.12 216 VAL A N 1
ATOM 1635 C CA . VAL A 1 216 ? -32.246 8.798 46.380 1.00 56.12 216 VAL A CA 1
ATOM 1636 C C . VAL A 1 216 ? -32.665 9.407 47.712 1.00 56.12 216 VAL A C 1
ATOM 1638 O O . VAL A 1 216 ? -32.428 10.577 48.001 1.00 56.12 216 VAL A O 1
ATOM 1641 N N . THR A 1 217 ? -33.330 8.609 48.540 1.00 47.97 217 THR A N 1
ATOM 1642 C CA . THR A 1 217 ? -33.494 8.921 49.954 1.00 47.97 217 THR A CA 1
ATOM 1643 C C . THR A 1 217 ? -32.141 8.684 50.612 1.00 47.97 217 THR A C 1
ATOM 1645 O O . THR A 1 217 ? -31.612 7.577 50.598 1.00 47.97 217 THR A O 1
ATOM 1648 N N . SER A 1 218 ? -31.537 9.745 51.148 1.00 44.84 218 SER A N 1
ATOM 1649 C CA . SER A 1 218 ? -30.278 9.692 51.892 1.00 44.84 218 SER A CA 1
ATOM 1650 C C . SER A 1 218 ? -30.405 8.734 53.084 1.00 44.84 218 SER A C 1
ATOM 1652 O O . SER A 1 218 ? -30.904 9.115 54.143 1.00 44.84 218 SER A O 1
ATOM 1654 N N . GLY A 1 219 ? -29.988 7.485 52.903 1.00 44.19 219 GLY A N 1
ATOM 1655 C CA . GLY A 1 219 ? -30.060 6.425 53.899 1.00 44.19 219 GLY A CA 1
ATOM 1656 C C . GLY A 1 219 ? -28.776 5.608 53.884 1.00 44.19 219 GLY A C 1
ATOM 1657 O O . GLY A 1 219 ? -28.291 5.208 52.830 1.00 44.19 219 GLY A O 1
ATOM 1658 N N . THR A 1 220 ? -28.204 5.434 55.071 1.00 38.94 220 THR A N 1
ATOM 1659 C CA . THR A 1 220 ? -26.986 4.687 55.391 1.00 38.94 220 THR A CA 1
ATOM 1660 C C . THR A 1 220 ? -26.891 3.355 54.639 1.00 38.94 220 THR A C 1
ATOM 1662 O O . THR A 1 220 ? -27.841 2.578 54.618 1.00 38.94 220 THR A O 1
ATOM 1665 N N . VAL A 1 221 ? -25.726 3.092 54.041 1.00 34.88 221 VAL A N 1
ATOM 1666 C CA . VAL A 1 221 ? -25.429 1.871 53.279 1.00 34.88 221 VAL A CA 1
ATOM 1667 C C . VAL A 1 221 ? -25.381 0.662 54.221 1.00 34.88 221 VAL A C 1
ATOM 1669 O O . VAL A 1 221 ? -24.398 0.478 54.936 1.00 34.88 221 VAL A O 1
ATOM 1672 N N . GLU A 1 222 ? -26.416 -0.179 54.198 1.00 37.12 222 GLU A N 1
ATOM 1673 C CA . GLU A 1 222 ? -26.336 -1.580 54.629 1.00 37.12 222 GLU A CA 1
ATOM 1674 C C . GLU A 1 222 ? -26.229 -2.481 53.395 1.00 37.12 222 GLU A C 1
ATOM 1676 O O . GLU A 1 222 ? -27.125 -2.558 52.553 1.00 37.12 222 GLU A O 1
ATOM 1681 N N . THR A 1 223 ? -25.096 -3.169 53.284 1.00 33.31 223 THR A N 1
ATOM 1682 C CA . THR A 1 223 ? -24.818 -4.137 52.226 1.00 33.31 223 THR A CA 1
ATOM 1683 C C . THR A 1 223 ? -25.621 -5.413 52.480 1.00 33.31 223 THR A C 1
ATOM 1685 O O . THR A 1 223 ? -25.215 -6.242 53.292 1.00 33.31 223 THR A O 1
ATOM 1688 N N . THR A 1 224 ? -26.737 -5.599 51.772 1.00 31.41 224 THR A N 1
ATOM 1689 C CA . THR A 1 224 ? -27.452 -6.886 51.736 1.00 31.41 224 THR A CA 1
ATOM 1690 C C . THR A 1 224 ? -27.424 -7.450 50.320 1.00 31.41 224 THR A C 1
ATOM 1692 O O . THR A 1 224 ? -28.076 -6.942 49.409 1.00 31.41 224 THR A O 1
ATOM 1695 N N . THR A 1 225 ? -26.645 -8.513 50.133 1.00 33.91 225 THR A N 1
ATOM 1696 C CA . THR A 1 225 ? -26.564 -9.293 48.896 1.00 33.91 225 THR A CA 1
ATOM 1697 C C . THR A 1 225 ? -27.896 -10.003 48.653 1.00 33.91 225 THR A C 1
ATOM 1699 O O . THR A 1 225 ? -28.237 -10.926 49.389 1.00 33.91 225 THR A O 1
ATOM 1702 N N . THR A 1 226 ? -28.637 -9.608 47.616 1.00 32.84 226 THR A N 1
ATOM 1703 C CA . THR A 1 226 ? -29.805 -10.363 47.136 1.00 32.84 226 THR A CA 1
ATOM 1704 C C . THR A 1 226 ? -29.640 -10.667 45.652 1.00 32.84 226 THR A C 1
ATOM 1706 O O . THR A 1 226 ? -29.449 -9.771 44.836 1.00 32.84 226 THR A O 1
ATOM 1709 N N . THR A 1 227 ? -29.686 -11.954 45.319 1.00 40.00 227 THR A N 1
ATOM 1710 C CA . THR A 1 227 ? -29.726 -12.491 43.957 1.00 40.00 227 THR A CA 1
ATOM 1711 C C . THR A 1 227 ? -31.102 -12.202 43.355 1.00 40.00 227 THR A C 1
ATOM 1713 O O . THR A 1 227 ? -32.104 -12.630 43.925 1.00 40.00 227 THR A O 1
ATOM 1716 N N . GLN A 1 228 ? -31.169 -11.490 42.226 1.00 34.78 228 GLN A N 1
ATOM 1717 C CA . GLN A 1 228 ? -32.420 -11.283 41.487 1.00 34.78 228 GLN A CA 1
ATOM 1718 C C . GLN A 1 228 ? -32.305 -11.634 40.004 1.00 34.78 228 GLN A C 1
ATOM 1720 O O . GLN A 1 228 ? -31.237 -11.569 39.397 1.00 34.78 228 GLN A O 1
ATOM 1725 N N . GLU A 1 229 ? -33.458 -12.063 39.493 1.00 38.62 229 GLU A N 1
ATOM 1726 C CA . GLU A 1 229 ? -33.728 -12.704 38.214 1.00 38.62 229 GLU A CA 1
ATOM 1727 C C . GLU A 1 229 ? -33.433 -11.833 36.989 1.00 38.62 229 GLU A C 1
ATOM 1729 O O . GLU A 1 229 ? -33.681 -10.628 36.934 1.00 38.62 229 GLU A O 1
ATOM 1734 N N . THR A 1 230 ? -32.944 -12.513 35.957 1.00 30.48 230 THR A N 1
ATOM 1735 C CA . THR A 1 230 ? -32.656 -11.994 34.625 1.00 30.48 230 THR A CA 1
ATOM 1736 C C . THR A 1 230 ? -33.947 -11.599 33.903 1.00 30.48 230 THR A C 1
ATOM 1738 O O . THR A 1 230 ? -34.706 -12.459 33.464 1.00 30.48 230 THR A O 1
ATOM 1741 N N . THR A 1 231 ? -34.175 -10.299 33.704 1.00 30.86 231 THR A N 1
ATOM 1742 C CA . THR A 1 231 ? -35.189 -9.815 32.753 1.00 30.86 231 THR A CA 1
ATOM 1743 C C . THR A 1 231 ? -34.509 -9.540 31.414 1.00 30.86 231 THR A C 1
ATOM 1745 O O . THR A 1 231 ? -33.608 -8.710 31.321 1.00 30.86 231 THR A O 1
ATOM 1748 N N . THR A 1 232 ? -34.910 -10.275 30.376 1.00 30.30 232 THR A N 1
ATOM 1749 C CA . THR A 1 232 ? -34.382 -10.126 29.013 1.00 30.30 232 THR A CA 1
ATOM 1750 C C . THR A 1 232 ? -35.212 -9.083 28.269 1.00 30.30 232 THR A C 1
ATOM 1752 O O . THR A 1 232 ? -36.373 -9.338 27.958 1.00 30.30 232 THR A O 1
ATOM 1755 N N . THR A 1 233 ? -34.630 -7.924 27.960 1.00 33.19 233 THR A N 1
ATOM 1756 C CA . THR A 1 233 ? -35.264 -6.920 27.091 1.00 33.19 233 THR A CA 1
ATOM 1757 C C . THR A 1 233 ? -34.715 -7.067 25.675 1.00 33.19 233 THR A C 1
ATOM 1759 O O . THR A 1 233 ? -33.588 -6.672 25.385 1.00 33.19 233 THR A O 1
ATOM 1762 N N . THR A 1 234 ? -35.511 -7.653 24.782 1.00 29.69 234 THR A N 1
ATOM 1763 C CA . THR A 1 234 ? -35.222 -7.711 23.344 1.00 29.69 234 THR A CA 1
ATOM 1764 C C . THR A 1 234 ? -35.551 -6.356 22.721 1.00 29.69 234 THR A C 1
ATOM 1766 O O . THR A 1 234 ? -36.719 -6.006 22.569 1.00 29.69 234 THR A O 1
ATOM 1769 N N . VAL A 1 235 ? -34.530 -5.575 22.364 1.00 34.47 235 VAL A N 1
ATOM 1770 C CA . VAL A 1 235 ? -34.719 -4.342 21.587 1.00 34.47 235 VAL A CA 1
ATOM 1771 C C . VAL A 1 235 ? -34.796 -4.726 20.112 1.00 34.47 235 VAL A C 1
ATOM 1773 O O . VAL A 1 235 ? -33.799 -5.124 19.514 1.00 34.47 235 VAL A O 1
ATOM 1776 N N . ALA A 1 236 ? -35.993 -4.645 19.531 1.00 32.34 236 ALA A N 1
ATOM 1777 C CA . ALA A 1 236 ? -36.188 -4.793 18.095 1.00 32.34 236 ALA A CA 1
ATOM 1778 C C . ALA A 1 236 ? -35.606 -3.568 17.372 1.00 32.34 236 ALA A C 1
ATOM 1780 O O . ALA A 1 236 ? -36.019 -2.435 17.616 1.00 32.34 236 ALA A O 1
ATOM 1781 N N . SER A 1 237 ? -34.639 -3.795 16.488 1.00 34.31 237 SER A N 1
ATOM 1782 C CA . SER A 1 237 ? -34.068 -2.783 15.605 1.00 34.31 237 SER A CA 1
ATOM 1783 C C . SER A 1 237 ? -34.977 -2.576 14.391 1.00 34.31 237 SER A C 1
ATOM 1785 O O . SER A 1 237 ? -35.128 -3.449 13.540 1.00 34.31 237 SER A O 1
ATOM 1787 N N . THR A 1 238 ? -35.602 -1.403 14.297 1.00 30.00 238 THR A N 1
ATOM 1788 C CA . THR A 1 238 ? -36.403 -1.006 13.134 1.00 30.00 238 THR A CA 1
ATOM 1789 C C . THR A 1 238 ? -35.477 -0.551 12.006 1.00 30.00 238 THR A C 1
ATOM 1791 O O . THR A 1 238 ? -34.800 0.470 12.115 1.00 30.00 238 THR A O 1
ATOM 1794 N N . THR A 1 239 ? -35.431 -1.306 10.910 1.00 32.62 239 THR A N 1
ATOM 1795 C CA . THR A 1 239 ? -34.722 -0.915 9.685 1.00 32.62 239 THR A CA 1
ATOM 1796 C C . THR A 1 239 ? -35.603 0.035 8.871 1.00 32.62 239 THR A C 1
ATOM 1798 O O . THR A 1 239 ? -36.622 -0.376 8.322 1.00 32.62 239 THR A O 1
ATOM 1801 N N . THR A 1 240 ? -35.227 1.311 8.782 1.00 30.42 240 THR A N 1
ATOM 1802 C CA . THR A 1 240 ? -35.894 2.278 7.896 1.00 30.42 240 THR A CA 1
ATOM 1803 C C . THR A 1 240 ? -35.348 2.122 6.478 1.00 30.42 240 THR A C 1
ATOM 1805 O O . THR A 1 240 ? -34.223 2.526 6.189 1.00 30.42 240 THR A O 1
ATOM 1808 N N . THR A 1 241 ? -36.134 1.525 5.583 1.00 32.09 241 THR A N 1
ATOM 1809 C CA . THR A 1 241 ? -35.828 1.457 4.148 1.00 32.09 241 THR A CA 1
ATOM 1810 C C . THR A 1 241 ? -36.319 2.733 3.464 1.00 32.09 241 THR A C 1
ATOM 1812 O O . THR A 1 241 ? -37.521 2.938 3.311 1.00 32.09 241 THR A O 1
ATOM 1815 N N . THR A 1 242 ? -35.400 3.600 3.043 1.00 32.88 242 THR A N 1
ATOM 1816 C CA . THR A 1 242 ? -35.723 4.768 2.210 1.00 32.88 242 THR A CA 1
ATOM 1817 C C . THR A 1 242 ? -35.750 4.339 0.744 1.00 32.88 242 THR A C 1
ATOM 1819 O O . THR A 1 242 ? -34.706 4.094 0.144 1.00 32.88 242 THR A O 1
ATOM 1822 N N . SER A 1 243 ? -36.943 4.230 0.160 1.00 34.81 243 SER A N 1
ATOM 1823 C CA . SER A 1 243 ? -37.135 4.033 -1.278 1.00 34.81 243 SER A CA 1
ATOM 1824 C C . SER A 1 243 ? -37.121 5.381 -2.002 1.00 34.81 243 SER A C 1
ATOM 1826 O O . SER A 1 243 ? -38.023 6.197 -1.813 1.00 34.81 243 SER A O 1
ATOM 1828 N N . THR A 1 244 ? -36.109 5.612 -2.836 1.00 39.69 244 THR A N 1
ATOM 1829 C CA . THR A 1 244 ? -36.005 6.794 -3.701 1.00 39.69 244 THR A CA 1
ATOM 1830 C C . THR A 1 244 ? -36.742 6.531 -5.013 1.00 39.69 244 THR A C 1
ATOM 1832 O O . THR A 1 244 ? -36.296 5.731 -5.833 1.00 39.69 244 THR A O 1
ATOM 1835 N N . THR A 1 245 ? -37.877 7.194 -5.221 1.00 38.56 245 THR A N 1
ATOM 1836 C CA . THR A 1 245 ? -38.633 7.154 -6.480 1.00 38.56 245 THR A CA 1
ATOM 1837 C C . THR A 1 245 ? -37.956 8.065 -7.502 1.00 38.56 245 THR A C 1
ATOM 1839 O O . THR A 1 245 ? -37.825 9.265 -7.274 1.00 38.56 245 THR A O 1
ATOM 1842 N N . THR A 1 246 ? -37.503 7.506 -8.622 1.00 40.28 246 THR A N 1
ATOM 1843 C CA . THR A 1 246 ? -36.965 8.266 -9.758 1.00 40.28 246 THR A CA 1
ATOM 1844 C C . THR A 1 246 ? -38.114 8.595 -10.708 1.00 40.28 246 THR A C 1
ATOM 1846 O O . THR A 1 246 ? -38.655 7.706 -11.360 1.00 40.28 246 THR A O 1
ATOM 1849 N N . THR A 1 247 ? -38.517 9.861 -10.766 1.00 44.38 247 THR A N 1
ATOM 1850 C CA . THR A 1 247 ? -39.413 10.385 -11.803 1.00 44.38 247 THR A CA 1
ATOM 1851 C C . THR A 1 247 ? -38.598 10.656 -13.063 1.00 44.38 247 THR A C 1
ATOM 1853 O O . THR A 1 247 ? -37.566 11.321 -13.010 1.00 44.38 247 THR A O 1
ATOM 1856 N N . THR A 1 248 ? -39.044 10.092 -14.181 1.00 46.88 248 THR A N 1
ATOM 1857 C CA . THR A 1 248 ? -38.530 10.363 -15.526 1.00 46.88 248 THR A CA 1
ATOM 1858 C C . THR A 1 248 ? -39.447 11.401 -16.167 1.00 46.88 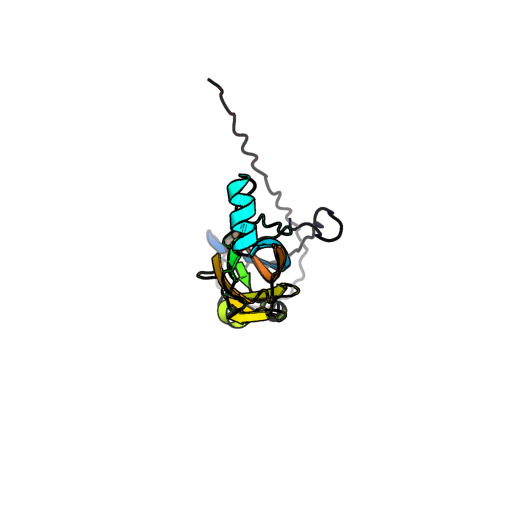248 THR A C 1
ATOM 1860 O O . THR A 1 248 ? -40.653 11.165 -16.214 1.00 46.88 248 THR A O 1
ATOM 1863 N N . ASP A 1 249 ? -38.872 12.511 -16.624 1.00 53.03 249 ASP A N 1
ATOM 1864 C CA . ASP A 1 249 ? -39.424 13.408 -17.650 1.00 53.03 249 ASP A CA 1
ATOM 1865 C C . ASP A 1 249 ? -38.510 13.324 -18.881 1.00 53.03 249 ASP A C 1
ATOM 1867 O O . ASP A 1 249 ? -37.271 13.239 -18.681 1.00 53.03 249 ASP A O 1
#

Solvent-accessible surface area (backbone atoms only — not comparable to full-atom values): 15022 Å² total; per-residue (Å²): 125,74,57,42,86,90,76,77,42,78,51,84,91,82,85,87,86,83,90,80,83,82,77,96,40,46,52,84,43,73,48,78,45,68,59,70,49,74,50,78,45,81,50,72,39,45,32,40,30,50,45,40,34,26,19,54,67,44,49,54,56,27,53,77,67,73,62,59,72,78,60,73,40,65,53,51,61,52,87,62,59,53,47,67,44,51,46,46,67,41,56,35,74,36,89,49,73,84,49,67,46,61,37,39,37,40,37,34,59,56,78,89,56,43,37,18,22,50,88,27,56,77,64,59,75,75,68,100,55,90,83,51,50,62,78,52,21,38,54,23,24,29,33,35,27,32,45,49,75,77,47,45,69,78,50,34,82,30,57,84,32,76,34,84,47,65,29,55,94,46,41,37,35,78,48,74,32,30,32,32,59,55,85,63,89,40,69,48,76,37,53,40,34,40,40,36,37,23,21,42,35,43,81,45,72,49,81,45,78,49,68,19,83,40,78,77,68,94,66,84,92,74,92,73,92,75,92,78,84,89,80,85,82,84,80,81,80,84,80,83,82,84,81,83,82,82,84,85,131

Foldseek 3Di:
DDADLVPRHRDDDDDDDDDDDDDADAFPDKDKDKDKDKDKDKDKKKKKWKAKEFEPVLQVVCVVVVNADDDWIDIDMGDDQKDKDKGWDHHHYDDDLPDKTKIKIKIFGRDDKWWFELVQPVQQPDDPDPPCCVPRGRTQKKWKAKEKPQKDWPPAPRYVDIDIDGADVRTMDMDITIIRNGDDDGMDMIMIMMIMIIMIMDMDIDMDMDGHPDNPDPDDDDDDDDDDDDDDDDDDDDDDDDDDDDDDD

Radius of gyration: 28.19 Å; Cα contacts (8 Å, |Δi|>4): 460; chains: 1; bounding box: 62×32×94 Å

Mean predicted aligned error: 11.37 Å